Protein AF-A0A7I8VX72-F1 (afdb_monomer)

Nearest PDB structures (foldseek):
  4mqf-assembly1_A  TM=8.089E-01  e=1.001E-11  Homo sapiens
  7c7s-assembly1_A  TM=7.949E-01  e=9.384E-12  Homo sapiens
  7cum-assembly1_A  TM=7.912E-01  e=9.384E-12  Homo sapiens
  6w2y-assembly1_A  TM=7.866E-01  e=1.227E-10  Homo sapiens
  7eb2-assembly1_C  TM=6.418E-01  e=3.902E-10  Homo sapiens

Sequence (229 aa):
MKEHFPPDSHSQWLHWAFSFGWRMQPSSYDDCSEANVNDTQKYVFTFNPYGSTAAKHRIDNDAIGISGYTANQITELYTVYLKKRNITTKTEIISRTFDAVWASLMALENTKKLLPPGVELTDFDYKNSKITQVLQDSLRSLDFYGMSGRVSFQKSGNRLSEIAIFQRQGIEDVEVGVYNSFDNELEWFKSPIFLGEDTHNSLSYKINHIYTIDSIKQRKYIHKLLRMY

pLDDT: mean 75.76, std 21.64, range [27.64, 97.69]

InterPro domains:
  IPR001828 Receptor, ligand binding region [PF01094] (89-169)
  IPR002455 GPCR family 3, GABA-B receptor [PTHR10519] (22-195)
  IPR028082 Periplasmic binding protein-like I [SSF53822] (87-184)

Secondary structure (DSSP, 8-state):
------TT-----EES-SSS---SS--TT----HHHHHHHTTT-EEEEETTSSS--SS--SSS--TTSS-HHHHHHHHHHHHHTTT--PPPTTHHHHHHHHHHHHHHHHHHHHHSPTT--GGG--TT-HHHHHHHHHHHHT-EEEETTEEEEE-TTSPEE-EEEEEEEETTEEEEEEEEETTTTEEEESS----TTTTSS--------------THHHHHHHHHHTT--

Radius of gyration: 23.02 Å; Cα contacts (8 Å, |Δi|>4): 257; chains: 1; bounding box: 64×52×62 Å

Organism: NCBI:txid2664684

Foldseek 3Di:
DPPDPPPPPQDEAEEADPVPDDDCQDDPPDPAHNVRSLVVQAFHKYKYFFQLDPDDDPQPQVDQWPVRDGLVVVVVVVVVVCVVVVHPDDDSCVQVVQVVVVLQVQLQVQLQVPDDPPDGPVNDDPVDCPSVVSSLVSSQPDWIQTSRGTWHADNVRHTFTKMFMWTRHRPDTDRQWIQGRVVRDIGGPHDRDHPPPVDDDDDDDDPPDDDDPDPVVVVVVVVVVVVVD

Solvent-accessible surface area (backbone atoms only — not comparable to full-atom values): 14043 Å² total; per-residue (Å²): 133,84,82,71,76,62,97,80,70,90,76,85,55,77,46,71,57,71,88,79,72,68,72,88,53,58,52,100,86,48,101,49,50,50,68,56,53,49,60,77,48,47,51,28,34,28,43,37,56,60,56,63,59,92,76,66,92,78,66,66,51,77,50,66,17,79,86,74,42,23,35,56,57,51,50,51,54,50,51,53,57,30,56,78,67,75,47,84,80,81,70,61,57,52,32,59,53,54,34,50,53,52,50,51,52,52,14,52,55,46,24,58,72,70,43,58,92,97,52,60,78,85,70,70,44,98,88,49,59,66,66,56,50,47,32,52,52,30,45,45,68,41,73,47,41,36,55,50,37,67,44,34,37,41,94,88,65,49,70,40,49,44,32,38,29,30,30,22,58,73,95,41,79,40,76,25,28,38,38,35,56,84,80,74,44,78,49,70,80,41,87,81,69,58,96,77,66,90,62,82,79,92,73,85,77,78,83,86,73,86,78,80,77,63,77,70,64,54,58,62,54,54,58,58,60,65,69,77,107

Structure (mmCIF, N/CA/C/O backbone):
data_AF-A0A7I8VX72-F1
#
_entry.id   AF-A0A7I8VX72-F1
#
loop_
_atom_site.group_PDB
_atom_site.id
_atom_site.type_symbol
_atom_site.label_atom_id
_atom_site.label_alt_id
_atom_site.label_comp_id
_atom_site.label_asym_id
_atom_site.label_entity_id
_atom_site.label_seq_id
_atom_site.pdbx_PDB_ins_code
_atom_site.Cartn_x
_atom_site.Cartn_y
_atom_site.Cartn_z
_atom_site.occupancy
_atom_site.B_iso_or_equiv
_atom_site.auth_seq_id
_atom_site.auth_comp_id
_atom_site.auth_asym_id
_atom_site.auth_atom_id
_atom_site.pdbx_PDB_model_num
ATOM 1 N N . MET A 1 1 ? 42.401 0.660 -13.688 1.00 31.69 1 MET A N 1
ATOM 2 C CA . MET A 1 1 ? 42.185 -0.774 -13.973 1.00 31.69 1 MET A CA 1
ATOM 3 C C . MET A 1 1 ? 40.736 -0.926 -14.388 1.00 31.69 1 MET A C 1
ATOM 5 O O . MET A 1 1 ? 39.870 -0.709 -13.558 1.00 31.69 1 MET A O 1
ATOM 9 N N . LYS A 1 2 ? 40.470 -1.173 -15.676 1.00 30.84 2 LYS A N 1
ATOM 10 C CA . LYS A 1 2 ? 39.127 -1.534 -16.143 1.00 30.84 2 LYS A CA 1
ATOM 11 C C . LYS A 1 2 ? 38.935 -3.002 -15.791 1.00 30.84 2 LYS A C 1
ATOM 13 O O . LYS A 1 2 ? 39.446 -3.852 -16.516 1.00 30.84 2 LYS A O 1
ATOM 18 N N . GLU A 1 3 ? 38.281 -3.297 -14.674 1.00 30.47 3 GLU A N 1
ATOM 19 C CA . GLU A 1 3 ? 37.773 -4.649 -14.462 1.00 30.47 3 GLU A CA 1
ATOM 20 C C . GLU A 1 3 ? 36.725 -4.901 -15.547 1.00 30.47 3 GLU A C 1
ATOM 22 O O . GLU A 1 3 ? 35.631 -4.344 -15.536 1.00 30.47 3 GLU A O 1
ATOM 27 N N . HIS A 1 4 ? 37.129 -5.654 -16.570 1.00 35.66 4 HIS A N 1
ATOM 28 C CA . HIS A 1 4 ? 36.192 -6.273 -17.489 1.00 35.66 4 HIS A CA 1
ATOM 29 C C . HIS A 1 4 ? 35.387 -7.265 -16.661 1.00 35.66 4 HIS A C 1
ATOM 31 O O . HIS A 1 4 ? 35.946 -8.238 -16.152 1.00 35.66 4 HIS A O 1
ATOM 37 N N . PHE A 1 5 ? 34.086 -7.019 -16.523 1.00 36.75 5 PHE A N 1
ATOM 38 C CA . PHE A 1 5 ? 33.173 -8.087 -16.148 1.00 36.75 5 PHE A CA 1
ATOM 39 C C . PHE A 1 5 ? 33.384 -9.236 -17.146 1.00 36.75 5 PHE A C 1
ATOM 41 O O . PHE A 1 5 ? 33.448 -8.975 -18.353 1.00 36.75 5 PHE A O 1
ATOM 48 N N . PRO A 1 6 ? 33.593 -10.478 -16.678 1.00 36.75 6 PRO A N 1
ATOM 49 C CA . PRO A 1 6 ? 33.831 -11.592 -17.576 1.00 36.75 6 PRO A CA 1
ATOM 50 C C . PRO A 1 6 ? 32.629 -11.747 -18.523 1.00 36.75 6 PRO A C 1
ATOM 52 O O . PRO A 1 6 ? 31.492 -11.594 -18.073 1.00 36.75 6 PRO A O 1
ATOM 55 N N . PRO A 1 7 ? 32.859 -12.062 -19.810 1.00 44.03 7 PRO A N 1
ATOM 56 C CA . PRO A 1 7 ? 31.808 -12.168 -20.830 1.00 44.03 7 PRO A CA 1
ATOM 57 C C . PRO A 1 7 ? 30.729 -13.227 -20.519 1.00 44.03 7 PRO A C 1
ATOM 59 O O . PRO A 1 7 ? 29.677 -13.218 -21.147 1.00 44.03 7 PRO A O 1
ATOM 62 N N . ASP A 1 8 ? 30.955 -14.071 -19.508 1.00 47.72 8 ASP A N 1
ATOM 63 C CA . ASP A 1 8 ? 30.082 -15.171 -19.083 1.00 47.72 8 ASP A CA 1
ATOM 64 C C . ASP A 1 8 ? 29.326 -14.884 -17.767 1.00 47.72 8 ASP A C 1
ATOM 66 O O . ASP A 1 8 ? 28.927 -15.799 -17.041 1.00 47.72 8 ASP A O 1
ATOM 70 N N . SER A 1 9 ? 29.150 -13.615 -17.381 1.00 52.69 9 SER A N 1
ATOM 71 C CA . SER A 1 9 ? 28.404 -13.297 -16.159 1.00 52.69 9 SER A CA 1
ATOM 72 C C . SER A 1 9 ? 26.894 -13.506 -16.351 1.00 52.69 9 SER A C 1
ATOM 74 O O . SER A 1 9 ? 26.184 -12.628 -16.840 1.00 52.69 9 SER A O 1
ATOM 76 N N . HIS A 1 10 ? 26.392 -14.661 -15.915 1.00 69.19 10 HIS A N 1
ATOM 77 C CA . HIS A 1 10 ? 24.965 -14.997 -15.839 1.00 69.19 10 HIS A CA 1
ATOM 78 C C . HIS A 1 10 ? 24.302 -14.368 -14.604 1.00 69.19 10 HIS A C 1
ATOM 80 O O . HIS A 1 10 ? 23.908 -15.060 -13.663 1.00 69.19 10 HIS A O 1
ATOM 86 N N . SER A 1 11 ? 24.213 -13.042 -14.577 1.00 73.69 11 SER A N 1
ATOM 87 C CA . SER A 1 11 ? 23.636 -12.310 -13.446 1.00 73.69 11 SER A CA 1
ATOM 88 C C . SER A 1 11 ? 22.239 -11.802 -13.784 1.00 73.69 11 SER A C 1
ATOM 90 O O . SER A 1 11 ? 22.049 -11.124 -14.788 1.00 73.69 11 SER A O 1
ATOM 92 N N . GLN A 1 12 ? 21.268 -12.077 -12.911 1.00 81.88 12 GLN A N 1
ATOM 93 C CA . GLN A 1 12 ? 19.945 -11.457 -12.952 1.00 81.88 12 GLN A CA 1
ATOM 94 C C . GLN A 1 12 ? 19.808 -10.492 -11.780 1.00 81.88 12 GLN A C 1
ATOM 96 O O . GLN A 1 12 ? 20.007 -10.870 -10.624 1.00 81.88 12 GLN A O 1
ATOM 101 N N . TRP A 1 13 ? 19.408 -9.260 -12.075 1.00 82.81 13 TRP A N 1
ATOM 102 C CA . TRP A 1 13 ? 19.160 -8.249 -11.055 1.00 82.81 13 TRP A CA 1
ATOM 103 C C . TRP A 1 13 ? 17.664 -8.069 -10.822 1.00 82.81 13 TRP A C 1
ATOM 105 O O . TRP A 1 13 ? 16.868 -8.072 -11.767 1.00 82.81 13 TRP A O 1
ATOM 115 N N . LEU A 1 14 ? 17.310 -7.905 -9.548 1.00 86.38 14 LEU A N 1
ATOM 116 C CA . LEU A 1 14 ? 15.969 -7.604 -9.060 1.00 86.38 14 LEU A CA 1
ATOM 117 C C . LEU A 1 14 ? 16.047 -6.315 -8.236 1.00 86.38 14 LEU A C 1
ATOM 119 O O . LEU A 1 14 ? 16.932 -6.186 -7.386 1.00 86.38 14 LEU A O 1
ATOM 123 N N . HIS A 1 15 ? 15.136 -5.371 -8.463 1.00 82.12 15 HIS A N 1
ATOM 124 C CA . HIS A 1 15 ? 15.139 -4.080 -7.772 1.00 82.12 15 HIS A CA 1
ATOM 125 C C . HIS A 1 15 ? 13.720 -3.594 -7.417 1.00 82.12 15 HIS A C 1
ATOM 127 O O . HIS A 1 15 ? 12.723 -4.117 -7.902 1.00 82.12 15 HIS A O 1
ATOM 133 N N . TRP A 1 16 ? 13.607 -2.615 -6.519 1.00 71.69 16 TRP A N 1
ATOM 134 C CA . TRP A 1 16 ? 12.337 -2.229 -5.883 1.00 71.69 16 TRP A CA 1
ATOM 135 C C . TRP A 1 16 ? 11.646 -1.001 -6.504 1.00 71.69 16 TRP A C 1
ATOM 137 O O . TRP A 1 16 ? 10.562 -0.656 -6.053 1.00 71.69 16 TRP A O 1
ATOM 147 N N . ALA A 1 17 ? 12.261 -0.343 -7.499 1.00 66.12 17 ALA A N 1
ATOM 148 C CA . ALA A 1 17 ? 11.650 0.679 -8.366 1.00 66.12 17 ALA A CA 1
ATOM 149 C C . ALA A 1 17 ? 12.652 1.252 -9.382 1.00 66.12 17 ALA A C 1
ATOM 151 O O . ALA A 1 17 ? 13.846 1.317 -9.088 1.00 66.12 17 ALA A O 1
ATOM 152 N N . PHE A 1 18 ? 12.159 1.755 -10.520 1.00 56.47 18 PHE A N 1
ATOM 153 C CA . PHE A 1 18 ? 12.930 2.602 -11.443 1.00 56.47 18 PHE A CA 1
ATOM 154 C C . PHE A 1 18 ? 12.579 4.096 -11.349 1.00 56.47 18 PHE A C 1
ATOM 156 O O . PHE A 1 18 ? 13.385 4.942 -11.728 1.00 56.47 18 PHE A O 1
ATOM 163 N N . SER A 1 19 ? 11.427 4.448 -10.773 1.00 53.38 19 SER A N 1
ATOM 164 C CA . SER A 1 19 ? 10.997 5.842 -10.593 1.00 53.38 19 SER A CA 1
ATOM 165 C C . SER A 1 19 ? 11.750 6.589 -9.480 1.00 53.38 19 SER A C 1
ATOM 167 O O . SER A 1 19 ? 11.755 7.817 -9.470 1.00 53.38 19 SER A O 1
ATOM 169 N N . PHE A 1 20 ? 12.452 5.888 -8.581 1.00 47.66 20 PHE A N 1
ATOM 170 C CA . PHE A 1 20 ? 13.145 6.490 -7.430 1.00 47.66 20 PHE A CA 1
ATOM 171 C C . PHE A 1 20 ? 14.664 6.651 -7.614 1.00 47.66 20 PHE A C 1
ATOM 173 O O . PHE A 1 20 ? 15.444 6.403 -6.698 1.00 47.66 20 PHE A O 1
ATOM 180 N N . GLY A 1 21 ? 15.093 7.125 -8.788 1.00 46.84 21 GLY A N 1
ATOM 181 C CA . GLY A 1 21 ? 16.401 7.781 -8.919 1.00 46.84 21 GLY A CA 1
ATOM 182 C C . GLY A 1 21 ? 17.624 6.874 -9.078 1.00 46.84 21 GLY A C 1
ATOM 183 O O . GLY A 1 21 ? 18.748 7.334 -8.869 1.00 46.84 21 GLY A O 1
ATOM 184 N N . TRP A 1 22 ? 17.450 5.618 -9.494 1.00 52.75 22 TRP A N 1
ATOM 185 C CA . TRP A 1 22 ? 18.558 4.920 -10.148 1.00 52.75 22 TRP A CA 1
ATOM 186 C C . TRP A 1 22 ? 18.879 5.656 -11.463 1.00 52.75 22 TRP A C 1
ATOM 188 O O . TRP A 1 22 ? 17.989 6.146 -12.165 1.00 52.75 22 TRP A O 1
ATOM 198 N N . ARG A 1 23 ? 20.162 5.850 -11.752 1.00 56.03 23 ARG A N 1
ATOM 199 C CA . ARG A 1 23 ? 20.566 6.751 -12.828 1.00 56.03 23 ARG A CA 1
ATOM 200 C C . ARG A 1 23 ? 20.500 6.019 -14.167 1.00 56.03 23 ARG A C 1
ATOM 202 O O . ARG A 1 23 ? 21.272 5.096 -14.398 1.00 56.03 23 ARG A O 1
ATOM 209 N N . MET A 1 24 ? 19.642 6.497 -15.065 1.00 55.72 24 MET A N 1
ATOM 210 C CA . MET A 1 24 ? 19.742 6.231 -16.512 1.00 55.72 24 MET A CA 1
ATOM 211 C C . MET A 1 24 ? 20.840 7.082 -17.175 1.00 55.72 24 MET A C 1
ATOM 213 O O . MET A 1 24 ? 20.964 7.112 -18.391 1.00 55.72 24 MET A O 1
ATOM 217 N N . GLN A 1 25 ? 21.594 7.845 -16.381 1.00 58.38 25 GLN A N 1
ATOM 218 C CA . GLN A 1 25 ? 22.588 8.804 -16.843 1.00 58.38 25 GLN A CA 1
ATOM 219 C C . GLN A 1 25 ? 23.896 8.584 -16.075 1.00 58.38 25 GLN A C 1
ATOM 221 O O . GLN A 1 25 ? 23.852 8.378 -14.857 1.00 58.38 25 GLN A O 1
ATOM 226 N N . PRO A 1 26 ? 25.058 8.640 -16.741 1.00 60.75 26 PRO A N 1
ATOM 227 C CA . PRO A 1 26 ? 26.347 8.582 -16.063 1.00 60.75 26 PRO A CA 1
ATOM 228 C C . PRO A 1 26 ? 26.442 9.623 -14.947 1.00 60.75 26 PRO A C 1
ATOM 230 O O . PRO A 1 26 ? 25.968 10.753 -15.098 1.00 60.75 26 PRO A O 1
ATOM 233 N N . SER A 1 27 ? 27.056 9.282 -13.812 1.00 65.25 27 SER A N 1
ATOM 234 C CA . SER A 1 27 ? 27.442 10.327 -12.870 1.00 65.25 27 SER A CA 1
ATOM 235 C C . SER A 1 27 ? 28.643 11.108 -13.397 1.00 65.25 27 SER A C 1
ATOM 237 O O . SER A 1 27 ? 29.459 10.583 -14.145 1.00 65.25 27 SER A O 1
ATOM 239 N N . SER A 1 28 ? 28.819 12.343 -12.920 1.00 63.44 28 SER A N 1
ATOM 240 C CA . SER A 1 28 ? 30.063 13.100 -13.120 1.00 63.44 28 SER A CA 1
ATOM 241 C C . SER A 1 28 ? 31.297 12.443 -12.481 1.00 63.44 28 SER A C 1
ATOM 243 O O . SER A 1 28 ? 32.393 12.978 -12.607 1.00 63.44 28 SER A O 1
ATOM 245 N N . TYR A 1 29 ? 31.109 11.346 -11.742 1.00 57.34 29 TYR A N 1
ATOM 246 C CA . TYR A 1 29 ? 32.141 10.584 -11.044 1.00 57.34 29 TYR A CA 1
ATOM 247 C C . TYR A 1 29 ? 32.421 9.222 -11.698 1.00 57.34 29 TYR A C 1
ATOM 249 O O . TYR A 1 29 ? 33.348 8.542 -11.264 1.00 57.34 29 TYR A O 1
ATOM 257 N N . ASP A 1 30 ? 31.661 8.830 -12.727 1.00 65.31 30 ASP A N 1
ATOM 258 C CA . ASP A 1 30 ? 31.820 7.543 -13.403 1.00 65.31 30 ASP A CA 1
ATOM 259 C C . ASP A 1 30 ? 32.482 7.735 -14.771 1.00 65.31 30 ASP A C 1
ATOM 261 O O . ASP A 1 30 ? 31.986 8.483 -15.612 1.00 65.31 30 ASP A O 1
ATOM 265 N N . ASP A 1 31 ? 33.530 6.959 -15.056 1.00 73.19 31 ASP A N 1
ATOM 266 C CA . ASP A 1 31 ? 34.111 6.804 -16.403 1.00 73.19 31 ASP A CA 1
ATOM 267 C C . ASP A 1 31 ? 33.211 5.933 -17.320 1.00 73.19 31 ASP A C 1
ATOM 269 O O . ASP A 1 31 ? 33.686 5.118 -18.118 1.00 73.19 31 ASP A O 1
ATOM 273 N N . CYS A 1 32 ? 31.888 6.043 -17.179 1.00 72.00 32 CYS A N 1
ATOM 274 C CA . CYS A 1 32 ? 30.904 5.202 -17.854 1.00 72.00 32 CYS A CA 1
ATOM 275 C C . CYS A 1 32 ? 30.120 6.019 -18.886 1.00 72.00 32 CYS A C 1
ATOM 277 O O . CYS A 1 32 ? 29.618 7.095 -18.581 1.00 72.00 32 CYS A O 1
ATOM 279 N N . SER A 1 33 ? 29.996 5.524 -20.119 1.00 78.62 33 SER A N 1
ATOM 280 C CA . SER A 1 33 ? 29.135 6.161 -21.121 1.00 78.62 33 SER A CA 1
ATOM 281 C C . SER A 1 33 ? 27.661 5.843 -20.850 1.00 78.62 33 SER A C 1
ATOM 283 O O . SER A 1 33 ? 27.338 4.817 -20.255 1.00 78.62 33 SER A O 1
ATOM 285 N N . GLU A 1 34 ? 26.746 6.680 -21.338 1.00 77.31 34 GLU A N 1
ATOM 286 C CA . GLU A 1 34 ? 25.300 6.412 -21.268 1.00 77.31 34 GLU A CA 1
ATOM 287 C C . GLU A 1 34 ? 24.933 5.066 -21.916 1.00 77.31 34 GLU A C 1
ATOM 289 O O . GLU A 1 34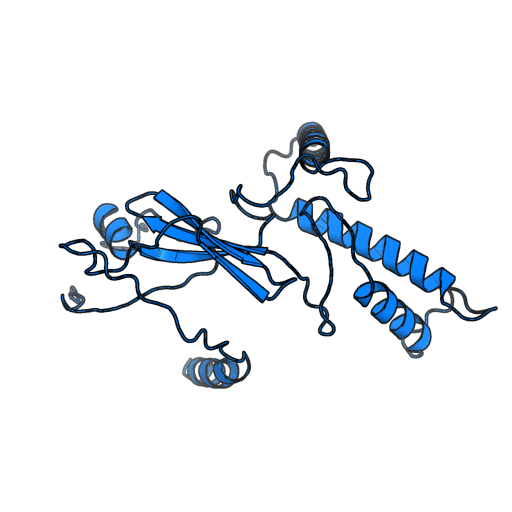 ? 24.114 4.316 -21.390 1.00 77.31 34 GLU A O 1
ATOM 294 N N . ALA A 1 35 ? 25.606 4.709 -23.015 1.00 77.31 35 ALA A N 1
ATOM 295 C CA . ALA A 1 35 ? 25.443 3.413 -23.665 1.00 77.31 35 ALA A CA 1
ATOM 296 C C . ALA A 1 35 ? 25.835 2.248 -22.743 1.00 77.31 35 ALA A C 1
ATOM 298 O O . ALA A 1 35 ? 25.096 1.271 -22.657 1.00 77.31 35 ALA A O 1
ATOM 299 N N . ASN A 1 36 ? 26.952 2.369 -22.021 1.00 77.12 36 ASN A N 1
ATOM 300 C CA . ASN A 1 36 ? 27.388 1.346 -21.074 1.00 77.12 36 ASN A CA 1
ATOM 301 C C . ASN A 1 36 ? 26.414 1.235 -19.894 1.00 77.12 36 ASN A C 1
ATOM 303 O O . ASN A 1 36 ? 26.075 0.128 -19.492 1.00 77.12 36 ASN A O 1
ATOM 307 N N . VAL A 1 37 ? 25.922 2.363 -19.368 1.00 76.62 37 VAL A N 1
ATOM 308 C CA . VAL A 1 37 ? 24.898 2.365 -18.311 1.00 76.62 37 VAL A CA 1
ATOM 309 C C . VAL A 1 37 ? 23.655 1.621 -18.793 1.00 76.62 37 VAL A C 1
ATOM 311 O O . VAL A 1 37 ? 23.251 0.653 -18.158 1.00 76.62 37 VAL A O 1
ATOM 314 N N . ASN A 1 38 ? 23.104 1.986 -19.950 1.00 77.06 38 ASN A N 1
ATOM 315 C CA . ASN A 1 38 ? 21.917 1.326 -20.493 1.00 77.06 38 ASN A CA 1
ATOM 316 C C . ASN A 1 38 ? 22.132 -0.176 -20.729 1.00 77.06 38 ASN A C 1
ATOM 318 O O . ASN A 1 38 ? 21.240 -0.971 -20.445 1.00 77.06 38 ASN A O 1
ATOM 322 N N . ASP A 1 39 ? 23.312 -0.579 -21.204 1.00 76.88 39 ASP A N 1
ATOM 323 C CA . ASP A 1 39 ? 23.634 -1.988 -21.436 1.00 76.88 39 ASP A CA 1
ATOM 324 C C . ASP A 1 39 ? 23.670 -2.800 -20.131 1.00 76.88 39 ASP A C 1
ATOM 326 O O . ASP A 1 39 ? 23.060 -3.865 -20.054 1.00 76.88 39 ASP A O 1
ATOM 330 N N . THR A 1 40 ? 24.265 -2.253 -19.063 1.00 76.69 40 THR A N 1
ATOM 331 C CA . THR A 1 40 ? 24.318 -2.917 -17.740 1.00 76.69 40 THR A CA 1
ATOM 332 C C . THR A 1 40 ? 22.954 -3.086 -17.073 1.00 76.69 40 THR A C 1
ATOM 334 O O . THR A 1 40 ? 22.806 -3.861 -16.129 1.00 76.69 40 THR A O 1
ATOM 337 N N . GLN A 1 41 ? 21.957 -2.347 -17.548 1.00 77.94 41 GLN A N 1
ATOM 338 C CA . GLN A 1 41 ? 20.627 -2.281 -16.967 1.00 77.94 41 GLN A CA 1
ATOM 339 C C . GLN A 1 41 ? 19.593 -3.102 -17.748 1.00 77.94 41 GLN A C 1
ATOM 341 O O . GLN A 1 41 ? 18.431 -3.181 -17.340 1.00 77.94 41 GLN A O 1
ATOM 346 N N . LYS A 1 42 ? 19.994 -3.731 -18.857 1.00 80.06 42 LYS A N 1
ATOM 347 C CA . LYS A 1 42 ? 19.114 -4.596 -19.643 1.00 80.06 42 LYS A CA 1
ATOM 348 C C . LYS A 1 42 ? 18.585 -5.755 -18.803 1.00 80.06 42 LYS A C 1
ATOM 350 O O . LYS A 1 42 ? 19.290 -6.339 -17.984 1.00 80.06 42 LYS A O 1
ATOM 355 N N . TYR A 1 43 ? 17.317 -6.080 -19.027 1.00 85.44 43 TYR A N 1
ATOM 356 C CA . TYR A 1 43 ? 16.602 -7.231 -18.474 1.00 85.44 43 TYR A CA 1
ATOM 357 C C . TYR A 1 43 ? 16.468 -7.264 -16.946 1.00 85.44 43 TYR A C 1
ATOM 359 O O . TYR A 1 43 ? 15.981 -8.249 -16.385 1.00 85.44 43 TYR A O 1
ATOM 367 N N . VAL A 1 44 ? 16.831 -6.182 -16.252 1.00 85.38 44 VAL A N 1
ATOM 368 C CA . VAL A 1 44 ? 16.579 -6.023 -14.818 1.00 85.38 44 VAL A CA 1
ATOM 369 C C . VAL A 1 44 ? 15.074 -6.029 -14.563 1.00 85.38 44 VAL A C 1
ATOM 371 O O . VAL A 1 44 ? 14.324 -5.320 -15.240 1.00 85.38 44 VAL A O 1
ATOM 374 N N . PHE A 1 45 ? 14.638 -6.804 -13.567 1.00 88.75 45 PHE A N 1
ATOM 375 C 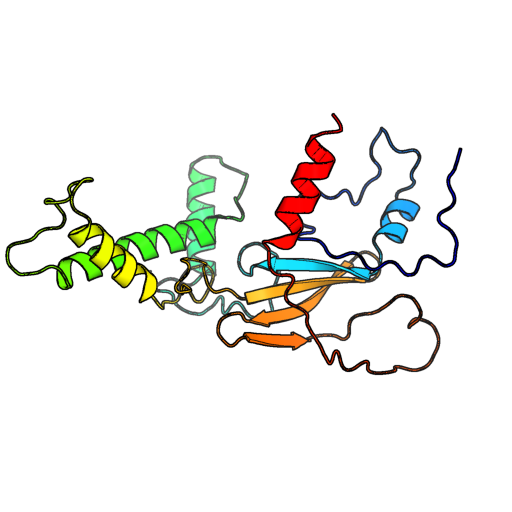CA . PHE A 1 45 ? 13.259 -6.745 -13.092 1.00 88.75 45 PHE A CA 1
ATOM 376 C C . PHE A 1 45 ? 13.118 -5.712 -11.987 1.00 88.75 45 PHE A C 1
ATOM 378 O O . PHE A 1 45 ? 13.931 -5.664 -11.058 1.00 88.75 45 PHE A O 1
ATOM 385 N N . THR A 1 46 ? 12.036 -4.944 -12.041 1.00 87.38 46 THR A N 1
ATOM 386 C CA . THR A 1 46 ? 11.609 -4.102 -10.930 1.00 87.38 46 THR A CA 1
ATOM 387 C C . THR A 1 46 ? 10.221 -4.444 -10.439 1.00 87.38 46 THR A C 1
ATOM 389 O O . THR A 1 46 ? 9.331 -4.797 -11.206 1.00 87.38 46 THR A O 1
ATOM 392 N N . PHE A 1 47 ? 10.045 -4.324 -9.128 1.00 87.06 47 PHE A N 1
ATOM 393 C CA . PHE A 1 47 ? 8.812 -4.665 -8.435 1.00 87.06 47 PHE A CA 1
ATOM 394 C C . PHE A 1 47 ? 8.288 -3.425 -7.744 1.00 87.06 47 PHE A C 1
ATOM 396 O O . PHE A 1 47 ? 8.937 -2.904 -6.842 1.00 87.06 47 PHE A O 1
ATOM 403 N N . ASN A 1 48 ? 7.114 -2.964 -8.154 1.00 81.69 48 ASN A N 1
ATOM 404 C CA . ASN A 1 48 ? 6.516 -1.752 -7.628 1.0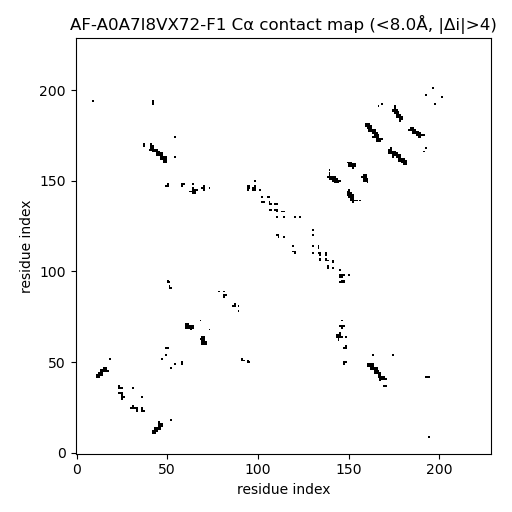0 81.69 48 ASN A CA 1
ATOM 405 C C . ASN A 1 48 ? 5.104 -2.032 -7.133 1.00 81.69 48 ASN A C 1
ATOM 407 O O . ASN A 1 48 ? 4.306 -2.600 -7.876 1.00 81.69 48 ASN A O 1
ATOM 411 N N . PRO A 1 49 ? 4.730 -1.600 -5.924 1.00 78.00 49 PRO A N 1
ATOM 412 C CA . PRO A 1 49 ? 3.349 -1.733 -5.506 1.00 78.00 49 PRO A CA 1
ATOM 413 C C . PRO A 1 49 ? 2.455 -0.835 -6.381 1.00 78.00 49 PRO A C 1
ATOM 415 O O . PRO A 1 49 ? 2.805 0.311 -6.694 1.00 78.00 49 PRO A O 1
ATOM 418 N N . TYR A 1 50 ? 1.293 -1.354 -6.779 1.00 71.44 50 TYR A N 1
ATOM 419 C CA . TYR A 1 50 ? 0.293 -0.598 -7.534 1.00 71.44 50 TYR A CA 1
ATOM 420 C C . TYR A 1 50 ? -0.154 0.645 -6.739 1.00 71.44 50 TYR A C 1
ATOM 422 O O . TYR A 1 50 ? -0.141 0.662 -5.501 1.00 71.44 50 TYR A O 1
ATOM 430 N N . GLY A 1 51 ? -0.473 1.728 -7.456 1.00 63.31 51 GLY A N 1
ATOM 431 C CA . GLY A 1 51 ? -0.851 3.025 -6.876 1.00 63.31 51 GLY A CA 1
ATOM 432 C C . GLY A 1 51 ? 0.308 3.987 -6.569 1.00 63.31 51 GLY A C 1
ATOM 433 O O . GLY A 1 51 ? 0.043 5.100 -6.119 1.00 63.31 51 GLY A O 1
ATOM 434 N N . SER A 1 52 ? 1.562 3.587 -6.820 1.00 56.53 52 SER A N 1
ATOM 435 C CA . SER A 1 52 ? 2.763 4.448 -6.749 1.00 56.53 52 SER A CA 1
ATOM 436 C C . SER A 1 52 ? 3.581 4.493 -8.048 1.00 56.53 52 SER A C 1
ATOM 438 O O . SER A 1 52 ? 4.671 5.042 -8.054 1.00 56.53 52 SER A O 1
ATOM 440 N N . THR A 1 53 ? 3.096 3.902 -9.143 1.00 57.06 53 THR A N 1
ATOM 441 C CA . THR A 1 53 ? 3.807 3.862 -10.435 1.00 57.06 53 THR A CA 1
ATOM 442 C C . THR A 1 53 ? 2.849 3.972 -11.615 1.00 57.06 53 THR A C 1
ATOM 444 O O . THR A 1 53 ? 1.633 3.965 -11.437 1.00 57.06 53 THR A O 1
ATOM 447 N N . ALA A 1 54 ? 3.399 4.054 -12.829 1.00 60.53 54 ALA A N 1
ATOM 448 C CA . ALA A 1 54 ? 2.659 4.097 -14.087 1.00 60.53 54 ALA A CA 1
ATOM 449 C C . ALA A 1 54 ? 1.996 2.761 -14.489 1.00 60.53 54 ALA A C 1
ATOM 451 O O . ALA A 1 54 ? 1.589 2.639 -15.641 1.00 60.53 54 ALA A O 1
ATOM 452 N N . ALA A 1 55 ? 1.909 1.771 -13.592 1.00 64.62 55 ALA A N 1
ATOM 453 C CA . ALA A 1 55 ? 1.237 0.497 -13.848 1.00 64.62 55 ALA A CA 1
ATOM 454 C C . ALA A 1 55 ? -0.243 0.727 -14.196 1.00 64.62 55 ALA A C 1
ATOM 456 O O . ALA A 1 55 ? -0.934 1.472 -13.495 1.00 64.62 55 ALA A O 1
ATOM 457 N N . LYS A 1 56 ? -0.724 0.115 -15.288 1.00 67.94 56 LYS A N 1
ATOM 458 C CA . LYS A 1 56 ? -2.057 0.425 -15.851 1.00 67.94 56 LYS A CA 1
ATOM 459 C C . LYS A 1 56 ? -3.020 -0.754 -15.879 1.00 67.94 56 LYS A C 1
ATOM 461 O O . LYS A 1 56 ? -4.214 -0.522 -16.015 1.00 67.94 56 LYS A O 1
ATOM 466 N N . HIS A 1 57 ? -2.532 -1.988 -15.762 1.00 66.88 57 HIS A N 1
ATOM 467 C CA . HIS A 1 57 ? -3.335 -3.164 -16.108 1.00 66.88 57 HIS A CA 1
ATOM 468 C C . HIS A 1 57 ? -4.441 -3.517 -15.103 1.00 66.88 57 HIS A C 1
ATOM 470 O O . HIS A 1 57 ? -5.424 -4.129 -15.510 1.00 66.88 57 HIS A O 1
ATOM 476 N N . ARG A 1 58 ? -4.320 -3.141 -13.821 1.00 66.31 58 ARG A N 1
ATOM 477 C CA . ARG A 1 58 ? -5.269 -3.583 -12.779 1.00 66.31 58 ARG A CA 1
ATOM 478 C C . ARG A 1 58 ? -5.919 -2.500 -11.915 1.00 66.31 58 ARG A C 1
ATOM 480 O O . ARG A 1 58 ? -6.827 -2.804 -11.146 1.00 66.31 58 ARG A O 1
ATOM 487 N N . ILE A 1 59 ? -5.529 -1.230 -12.052 1.00 67.50 59 ILE A N 1
ATOM 488 C CA . ILE A 1 59 ? -6.249 -0.157 -11.350 1.00 67.50 59 ILE A CA 1
ATOM 489 C C . ILE A 1 59 ? -7.524 0.146 -12.125 1.00 67.50 59 ILE A C 1
ATOM 491 O O . ILE A 1 59 ? -7.476 0.790 -13.175 1.00 67.50 59 ILE A O 1
ATOM 495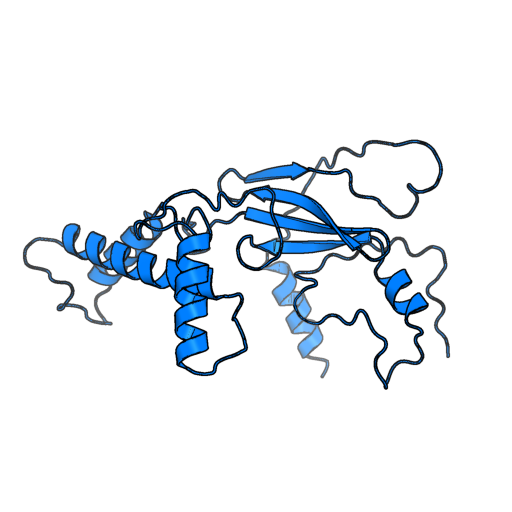 N N . ASP A 1 60 ? -8.659 -0.277 -11.577 1.00 73.44 60 ASP A N 1
ATOM 496 C CA . ASP A 1 60 ? -9.951 0.254 -11.990 1.00 73.44 60 ASP A CA 1
ATOM 497 C C . ASP A 1 60 ? -10.052 1.711 -11.516 1.00 73.44 60 ASP A C 1
ATOM 499 O O . ASP A 1 60 ? -10.415 2.009 -10.377 1.00 73.44 60 ASP A O 1
ATOM 503 N N . ASN A 1 61 ? -9.641 2.628 -12.390 1.00 73.38 61 ASN A N 1
ATOM 504 C CA . ASN A 1 61 ? -9.671 4.061 -12.115 1.00 73.38 61 ASN A CA 1
ATOM 505 C C . ASN A 1 61 ? -11.089 4.647 -12.161 1.00 73.38 61 ASN A C 1
ATOM 507 O O . ASN A 1 61 ? -11.254 5.806 -11.773 1.00 73.38 61 ASN A O 1
ATOM 511 N N . ASP A 1 62 ? -12.075 3.868 -12.613 1.00 80.31 62 ASP A N 1
ATOM 512 C CA . ASP A 1 62 ? -13.476 4.265 -12.737 1.00 80.31 62 ASP A CA 1
ATOM 513 C C . ASP A 1 62 ? -14.334 3.702 -11.592 1.00 80.31 62 ASP A C 1
ATOM 515 O O . ASP A 1 62 ? -15.440 4.193 -11.349 1.00 80.31 62 ASP A O 1
ATOM 519 N N . ALA A 1 63 ? -13.806 2.745 -10.821 1.00 84.50 63 ALA A N 1
ATOM 520 C CA . ALA A 1 63 ? -14.416 2.282 -9.584 1.00 84.50 63 ALA A CA 1
ATOM 521 C C . ALA A 1 63 ? -14.618 3.444 -8.600 1.00 84.50 63 ALA A C 1
ATOM 523 O O . ALA A 1 63 ? -13.688 4.171 -8.232 1.00 84.50 63 ALA A O 1
ATOM 524 N N . ILE A 1 64 ? -15.856 3.593 -8.131 1.00 90.31 64 ILE A N 1
ATOM 525 C CA . ILE A 1 64 ? -16.207 4.547 -7.081 1.00 90.31 64 ILE A CA 1
ATOM 526 C C . ILE A 1 64 ? -15.774 3.956 -5.737 1.00 90.31 64 ILE A C 1
ATOM 528 O O . ILE A 1 64 ? -16.279 2.917 -5.311 1.00 90.31 64 ILE A O 1
ATOM 532 N N . GLY A 1 65 ? -14.829 4.621 -5.073 1.00 91.81 65 GLY A N 1
ATOM 533 C CA . GLY A 1 65 ? -14.326 4.215 -3.765 1.00 91.81 65 GLY A CA 1
ATOM 534 C C . GLY A 1 65 ? -15.227 4.645 -2.606 1.00 91.81 65 GLY A C 1
ATOM 535 O O . GLY A 1 65 ? -16.253 5.303 -2.780 1.00 91.81 65 GLY A O 1
ATOM 536 N N . ILE A 1 66 ? -14.792 4.334 -1.384 1.00 94.75 66 ILE A N 1
ATOM 537 C CA . ILE A 1 66 ? -15.519 4.601 -0.131 1.00 94.75 66 ILE A CA 1
ATOM 538 C C . ILE A 1 66 ? -15.874 6.081 0.083 1.00 94.75 66 ILE A C 1
ATOM 540 O O . ILE A 1 66 ? -16.850 6.404 0.753 1.00 94.75 66 ILE A O 1
ATOM 544 N N . SER A 1 67 ? -15.103 6.993 -0.509 1.00 94.19 67 SER A N 1
ATOM 545 C CA . SER A 1 67 ? -15.346 8.434 -0.444 1.00 94.19 67 SER A CA 1
ATOM 546 C C . SER A 1 67 ? -16.468 8.916 -1.371 1.00 94.19 67 SER A C 1
ATOM 548 O O . SER A 1 67 ? -16.801 10.099 -1.339 1.00 94.19 67 SER A O 1
ATOM 550 N N . GLY A 1 68 ? -17.018 8.038 -2.217 1.00 95.31 68 GLY A N 1
ATOM 551 C CA . GLY A 1 68 ? -17.966 8.393 -3.275 1.00 95.31 68 GLY A CA 1
ATOM 552 C C . GLY A 1 68 ? -17.310 8.958 -4.539 1.00 95.31 68 GLY A C 1
ATOM 553 O O . GLY A 1 68 ? -18.019 9.424 -5.426 1.00 95.31 68 GLY A O 1
ATOM 554 N N . TYR A 1 69 ? -15.978 8.910 -4.636 1.00 93.44 69 TYR A N 1
ATOM 555 C CA . TYR A 1 69 ? -15.213 9.378 -5.792 1.00 93.44 69 TYR A CA 1
ATOM 556 C C . TYR A 1 69 ? -14.371 8.261 -6.403 1.00 93.44 69 TYR A C 1
ATOM 558 O O . TYR A 1 69 ? -13.937 7.341 -5.706 1.00 93.44 69 TYR A O 1
ATOM 566 N N . THR A 1 70 ? -14.077 8.393 -7.692 1.00 90.94 70 THR A N 1
ATOM 567 C CA . THR A 1 70 ? -13.070 7.575 -8.373 1.00 90.94 70 THR A CA 1
ATOM 568 C C . THR A 1 70 ? -11.649 8.087 -8.105 1.00 90.94 70 THR A C 1
ATOM 570 O O . THR A 1 70 ? -11.442 9.233 -7.683 1.00 90.94 70 THR A O 1
ATOM 573 N N . ALA A 1 71 ? -10.631 7.266 -8.381 1.00 86.50 71 ALA A N 1
ATOM 574 C CA . ALA A 1 71 ? -9.228 7.655 -8.205 1.00 86.50 71 ALA A CA 1
ATOM 575 C C . ALA A 1 71 ? -8.831 8.872 -9.070 1.00 86.50 71 ALA A C 1
ATOM 577 O O . ALA A 1 71 ? -8.063 9.741 -8.627 1.00 86.50 71 ALA A O 1
ATOM 578 N N . ASN A 1 72 ? -9.398 8.974 -10.278 1.00 87.25 72 ASN A N 1
ATOM 579 C CA . ASN A 1 72 ? -9.198 10.108 -11.183 1.00 87.25 72 ASN A CA 1
ATOM 580 C C . ASN A 1 72 ? -9.805 11.396 -10.616 1.00 87.25 72 ASN A C 1
ATOM 582 O O . ASN A 1 72 ? -9.116 12.414 -10.538 1.00 87.25 72 ASN A O 1
ATOM 586 N N . GLN A 1 73 ? -11.041 11.337 -10.116 1.00 91.56 73 GLN A N 1
ATOM 587 C CA . GLN A 1 73 ? -11.697 12.492 -9.497 1.00 91.56 73 GLN A CA 1
ATOM 588 C C . GLN A 1 73 ? -10.915 13.007 -8.280 1.00 91.56 73 GLN A C 1
ATOM 590 O O . GLN A 1 73 ? -10.691 14.211 -8.142 1.00 91.56 73 GLN A O 1
ATOM 595 N N . ILE A 1 74 ? -10.419 12.113 -7.417 1.00 90.69 74 ILE A N 1
ATOM 596 C CA . ILE A 1 74 ? -9.587 12.512 -6.269 1.00 90.69 74 ILE A CA 1
ATOM 597 C C . ILE A 1 74 ? -8.274 13.154 -6.747 1.00 90.69 74 ILE A C 1
ATOM 599 O O . ILE A 1 74 ? -7.831 14.164 -6.193 1.00 90.69 74 ILE A O 1
ATOM 603 N N . THR A 1 75 ? -7.659 12.614 -7.803 1.00 88.25 75 THR A N 1
ATOM 604 C CA . THR A 1 75 ? -6.447 13.184 -8.409 1.00 88.25 75 THR A CA 1
ATOM 605 C C . THR A 1 75 ? -6.671 14.599 -8.950 1.00 88.25 75 THR A C 1
ATOM 607 O O . THR A 1 75 ? -5.809 15.471 -8.776 1.00 88.25 75 THR A O 1
ATOM 610 N N . GLU A 1 76 ? -7.815 14.857 -9.577 1.00 90.88 76 GLU A N 1
ATOM 611 C CA . GLU A 1 76 ? -8.192 16.187 -10.060 1.00 90.88 76 GLU A CA 1
ATOM 612 C C . GLU A 1 76 ? -8.402 17.165 -8.902 1.00 90.88 76 GLU A C 1
ATOM 614 O O . GLU A 1 76 ? -7.813 18.251 -8.895 1.00 90.88 76 GLU A O 1
ATOM 619 N N . LEU A 1 77 ? -9.155 16.756 -7.873 1.00 92.31 77 LEU A N 1
ATOM 620 C CA . LEU A 1 77 ? -9.368 17.553 -6.661 1.00 92.31 77 LEU A CA 1
ATOM 621 C C . LEU A 1 77 ? -8.039 17.917 -5.986 1.00 92.31 77 LEU A C 1
ATOM 623 O O . LEU A 1 77 ? -7.826 19.072 -5.603 1.00 92.31 77 LEU A O 1
ATOM 627 N N . TYR A 1 78 ? -7.110 16.962 -5.894 1.00 91.31 78 TYR A N 1
ATOM 628 C CA . TYR A 1 78 ? -5.780 17.198 -5.340 1.00 91.31 78 TYR A CA 1
ATOM 629 C C . TYR A 1 78 ? -4.957 18.161 -6.205 1.00 91.31 78 TYR A C 1
ATOM 631 O O . TYR A 1 78 ? -4.340 19.091 -5.686 1.00 91.31 78 TYR A O 1
ATOM 639 N N . THR A 1 79 ? -5.004 18.016 -7.530 1.00 91.50 79 THR A N 1
ATOM 640 C CA . THR A 1 79 ? -4.340 18.943 -8.462 1.00 91.50 79 THR A CA 1
ATOM 641 C C . THR A 1 79 ? -4.850 20.375 -8.290 1.00 91.50 79 THR A C 1
ATOM 643 O O . THR A 1 79 ? -4.057 21.317 -8.222 1.00 91.50 79 THR A O 1
ATOM 646 N N . VAL A 1 80 ? -6.167 20.559 -8.168 1.00 94.00 80 VAL A N 1
ATOM 647 C CA . VAL A 1 80 ? -6.775 21.872 -7.901 1.00 94.00 80 VAL A CA 1
ATOM 648 C C . VAL A 1 80 ? -6.313 22.425 -6.549 1.00 94.00 80 VAL A C 1
ATOM 650 O O . VAL A 1 80 ? -5.971 23.606 -6.449 1.00 94.00 80 VAL A O 1
ATOM 653 N N . TYR A 1 81 ? -6.259 21.584 -5.513 1.00 93.19 81 TYR A N 1
ATOM 654 C CA . TYR A 1 81 ? -5.775 21.959 -4.183 1.00 93.19 81 TYR A CA 1
ATOM 655 C C . TYR A 1 81 ? -4.316 22.449 -4.196 1.00 93.19 81 TYR A C 1
ATOM 657 O O . TYR A 1 81 ? -4.011 23.450 -3.537 1.00 93.19 81 TYR A O 1
ATOM 665 N N . LEU A 1 82 ? -3.436 21.774 -4.947 1.00 93.81 82 LEU A N 1
ATOM 666 C CA . LEU A 1 82 ? -2.021 22.136 -5.087 1.00 93.81 82 LEU A CA 1
ATOM 667 C C . LEU A 1 82 ? -1.837 23.446 -5.858 1.00 93.81 82 LEU A C 1
ATOM 669 O O . LEU A 1 82 ? -1.119 24.332 -5.391 1.00 93.81 82 LEU A O 1
ATOM 673 N N . LYS A 1 83 ? -2.553 23.614 -6.981 1.00 95.25 83 LYS A N 1
ATOM 674 C CA . LYS A 1 83 ? -2.529 24.850 -7.782 1.00 95.25 83 LYS A CA 1
ATOM 675 C C . LYS A 1 83 ? -2.902 26.074 -6.950 1.00 95.25 83 LYS A C 1
ATOM 677 O O . LYS A 1 83 ? -2.202 27.077 -6.999 1.00 95.25 83 LYS A O 1
ATOM 682 N N . LYS A 1 84 ? -3.947 25.975 -6.118 1.00 96.62 84 LYS A N 1
ATOM 683 C CA . LYS A 1 84 ? -4.368 27.060 -5.209 1.00 96.62 84 LYS A CA 1
ATOM 684 C C . LYS A 1 84 ? -3.295 27.470 -4.189 1.00 96.62 84 LYS A C 1
ATOM 686 O O . LYS A 1 84 ? -3.403 28.544 -3.610 1.00 96.62 84 LYS A O 1
ATOM 691 N N . ARG A 1 85 ? -2.293 26.621 -3.942 1.00 95.88 85 ARG A N 1
ATOM 692 C CA . ARG A 1 85 ? -1.194 26.854 -2.989 1.00 95.88 85 ARG A CA 1
ATOM 693 C C . ARG A 1 85 ? 0.150 27.110 -3.664 1.00 95.88 85 ARG A C 1
ATOM 695 O O . ARG A 1 85 ? 1.158 27.153 -2.969 1.00 95.88 85 ARG A O 1
ATOM 702 N N . ASN A 1 86 ? 0.174 27.265 -4.989 1.00 95.69 86 ASN A N 1
ATOM 703 C CA . ASN A 1 86 ? 1.404 27.391 -5.774 1.00 95.69 86 ASN A CA 1
ATOM 704 C C . ASN A 1 86 ? 2.391 26.233 -5.534 1.00 95.69 86 ASN A C 1
ATOM 706 O O . ASN A 1 86 ? 3.604 26.421 -5.581 1.00 95.69 86 ASN A O 1
ATOM 710 N N . ILE A 1 87 ? 1.875 25.026 -5.274 1.00 93.56 87 ILE A N 1
ATOM 711 C CA . ILE A 1 87 ? 2.690 23.816 -5.150 1.00 93.56 87 ILE A CA 1
ATOM 712 C C . ILE A 1 87 ? 2.713 23.129 -6.514 1.00 93.56 87 ILE A C 1
ATOM 714 O O . ILE A 1 87 ? 1.671 22.737 -7.038 1.00 93.56 87 ILE A O 1
ATOM 718 N N . THR A 1 88 ? 3.904 22.986 -7.087 1.00 84.62 88 THR A N 1
ATOM 719 C CA . THR A 1 88 ? 4.116 22.382 -8.413 1.00 84.62 88 THR A CA 1
ATOM 720 C C . THR A 1 88 ? 4.458 20.896 -8.342 1.00 84.62 88 THR A C 1
ATOM 722 O O . THR A 1 88 ? 4.236 20.168 -9.307 1.00 84.62 88 THR A O 1
ATOM 725 N N . THR A 1 89 ? 4.948 20.423 -7.197 1.00 80.38 89 THR A N 1
ATOM 726 C CA . THR A 1 89 ? 5.342 19.025 -7.004 1.00 80.38 89 THR A CA 1
ATOM 727 C C . THR A 1 89 ? 4.167 18.192 -6.500 1.00 80.38 89 THR A C 1
ATOM 729 O O . THR A 1 89 ? 3.629 18.444 -5.421 1.00 80.38 89 THR A O 1
ATOM 732 N N . LYS A 1 90 ? 3.789 17.158 -7.258 1.00 75.88 90 LYS A N 1
ATOM 733 C CA . LYS A 1 90 ? 2.830 16.135 -6.820 1.00 75.88 90 LYS A CA 1
ATOM 734 C C . LYS A 1 90 ? 3.584 15.012 -6.109 1.00 75.88 90 LYS A C 1
ATOM 736 O O . LYS A 1 90 ? 4.590 14.532 -6.618 1.00 75.88 90 LYS A O 1
ATOM 741 N N . THR A 1 91 ? 3.092 14.576 -4.952 1.00 77.12 91 THR A N 1
ATOM 742 C CA . THR A 1 91 ? 3.637 13.396 -4.270 1.00 77.12 91 THR A CA 1
ATOM 743 C C . THR A 1 91 ? 2.971 12.112 -4.764 1.00 77.12 91 THR A C 1
ATOM 745 O O . THR A 1 91 ? 1.751 12.067 -4.938 1.00 77.12 91 THR A O 1
ATOM 748 N N . GLU A 1 92 ? 3.758 11.056 -4.963 1.00 72.44 92 GLU A N 1
ATOM 749 C CA . GLU A 1 92 ? 3.266 9.745 -5.411 1.00 72.44 92 GLU A CA 1
ATOM 750 C C . GLU A 1 92 ? 2.588 8.944 -4.290 1.00 72.44 92 GLU A C 1
ATOM 752 O O . GLU A 1 92 ? 1.852 8.000 -4.558 1.00 72.44 92 GLU A O 1
ATOM 757 N N . ILE A 1 93 ? 2.770 9.337 -3.024 1.00 79.12 93 ILE A N 1
ATOM 758 C CA . ILE A 1 93 ? 2.183 8.633 -1.871 1.00 79.12 93 ILE A CA 1
ATOM 759 C C . ILE A 1 93 ? 0.767 9.108 -1.516 1.00 79.12 93 ILE A C 1
ATOM 761 O O . ILE A 1 93 ? 0.176 8.592 -0.570 1.00 79.12 93 ILE A O 1
ATOM 765 N N . ILE A 1 94 ? 0.204 10.074 -2.256 1.00 85.38 94 ILE A N 1
ATOM 766 C CA . ILE A 1 94 ? -1.096 10.685 -1.931 1.00 85.38 94 ILE A CA 1
ATOM 767 C C . ILE A 1 94 ? -2.223 9.655 -1.829 1.00 85.38 94 ILE A C 1
ATOM 769 O O . ILE A 1 94 ? -3.027 9.727 -0.905 1.00 85.38 94 ILE A O 1
ATOM 773 N N . SER A 1 95 ? -2.243 8.670 -2.726 1.00 86.31 95 SER A N 1
ATOM 774 C CA . SER A 1 95 ? -3.260 7.617 -2.756 1.00 86.31 95 SER A CA 1
ATOM 775 C C . SER A 1 95 ? -3.224 6.759 -1.489 1.00 86.31 95 SER A C 1
ATOM 777 O O . SER A 1 95 ? -4.253 6.527 -0.859 1.00 86.31 95 SER A O 1
ATOM 779 N N . ARG A 1 96 ? -2.024 6.376 -1.037 1.00 86.81 96 ARG A N 1
ATOM 780 C CA . ARG A 1 96 ? -1.826 5.617 0.207 1.00 86.81 96 ARG A CA 1
ATOM 781 C C . ARG A 1 96 ? -2.188 6.438 1.437 1.00 86.81 96 ARG A C 1
ATOM 783 O O . ARG A 1 96 ? -2.799 5.902 2.355 1.00 86.81 96 ARG A O 1
ATOM 790 N N . THR A 1 97 ? -1.829 7.719 1.460 1.00 90.81 97 THR A N 1
ATOM 791 C CA . THR A 1 97 ? -2.170 8.617 2.570 1.00 90.81 97 THR A CA 1
ATOM 792 C C . THR A 1 97 ? -3.678 8.830 2.664 1.00 90.81 97 THR A C 1
ATOM 794 O O . THR A 1 97 ? -4.230 8.772 3.760 1.00 90.81 97 THR A O 1
ATOM 797 N N . PHE A 1 98 ? -4.353 9.024 1.528 1.00 92.62 98 PHE A N 1
ATOM 798 C CA . PHE A 1 98 ? -5.809 9.138 1.466 1.00 92.62 98 PHE A CA 1
ATOM 799 C C . PHE A 1 98 ? -6.481 7.887 2.046 1.00 92.62 98 PHE A C 1
ATOM 801 O O . PHE A 1 98 ? -7.315 7.988 2.946 1.00 92.62 98 PHE A O 1
ATOM 808 N N . ASP A 1 99 ? -6.048 6.707 1.604 1.00 93.44 99 ASP A N 1
ATOM 809 C CA . ASP A 1 99 ? -6.603 5.434 2.065 1.00 93.44 99 ASP A CA 1
ATOM 810 C C . ASP A 1 99 ? -6.299 5.153 3.538 1.00 93.44 99 ASP A C 1
ATOM 812 O O . ASP A 1 99 ? -7.145 4.611 4.243 1.00 93.44 99 ASP A O 1
ATOM 816 N N . ALA A 1 100 ? -5.127 5.554 4.037 1.00 95.12 100 ALA A N 1
ATOM 817 C CA . ALA A 1 100 ? -4.767 5.398 5.444 1.00 95.12 100 ALA A CA 1
ATOM 818 C C . ALA A 1 100 ? -5.666 6.232 6.371 1.00 95.12 100 ALA A C 1
ATOM 820 O O . ALA A 1 100 ? -6.054 5.760 7.443 1.00 95.12 100 ALA A O 1
ATOM 821 N N . VAL A 1 101 ? -6.031 7.451 5.960 1.00 96.94 101 VAL A N 1
ATOM 822 C CA . VAL A 1 101 ? -6.965 8.298 6.718 1.00 96.94 101 VAL A CA 1
ATOM 823 C C . VAL A 1 101 ? -8.356 7.667 6.746 1.00 96.94 101 VAL A C 1
ATOM 825 O O . VAL A 1 101 ? -8.947 7.559 7.820 1.00 96.94 101 VAL A O 1
ATOM 828 N N . TRP A 1 102 ? -8.852 7.180 5.605 1.00 97.31 102 TRP A N 1
ATOM 829 C CA . TRP A 1 102 ? -10.136 6.472 5.545 1.00 97.31 102 TRP A CA 1
ATOM 830 C C . TRP A 1 102 ? -10.143 5.191 6.374 1.00 97.31 102 TRP A C 1
ATOM 832 O O . TRP A 1 102 ? -11.065 4.987 7.161 1.00 97.31 102 TRP A O 1
ATOM 842 N N . ALA A 1 103 ? -9.095 4.372 6.280 1.00 97.25 103 ALA A N 1
ATOM 843 C CA . ALA A 1 103 ? -8.958 3.167 7.092 1.00 97.25 103 ALA A CA 1
ATOM 844 C C . ALA A 1 103 ? -8.972 3.497 8.592 1.00 97.25 103 ALA A C 1
ATOM 846 O O . ALA A 1 103 ? -9.642 2.822 9.370 1.00 97.25 103 ALA A O 1
ATOM 847 N N . SER A 1 104 ? -8.287 4.571 8.995 1.00 97.19 104 SER A N 1
ATOM 848 C CA . SER A 1 104 ? -8.280 5.033 10.387 1.00 97.19 104 SER A CA 1
ATOM 849 C C . SER A 1 104 ? -9.681 5.438 10.851 1.00 97.19 104 SER A C 1
ATOM 851 O O . SER A 1 104 ? -10.115 5.017 11.921 1.00 97.19 104 SER A O 1
ATOM 853 N N . LEU A 1 105 ? -10.411 6.206 10.036 1.00 97.38 105 LEU A N 1
ATOM 854 C CA . LEU A 1 105 ? -11.777 6.631 10.343 1.00 97.38 105 LEU A CA 1
ATOM 855 C C . LEU A 1 105 ? -12.730 5.434 10.474 1.00 97.38 105 LEU A C 1
ATOM 857 O O . LEU A 1 105 ? -13.433 5.318 11.476 1.00 97.38 105 LEU A O 1
ATOM 861 N N . MET A 1 106 ? -12.712 4.522 9.500 1.00 97.69 106 MET A N 1
ATOM 862 C CA . MET A 1 106 ? -13.557 3.325 9.503 1.00 97.69 106 MET A CA 1
ATOM 863 C C . MET A 1 106 ? -13.250 2.418 10.694 1.00 97.69 106 MET A C 1
ATOM 865 O O . MET A 1 106 ? -14.162 1.908 11.341 1.00 97.69 106 MET A O 1
ATOM 869 N N . ALA A 1 107 ? -11.970 2.235 11.023 1.00 97.25 107 ALA A N 1
ATOM 870 C CA . ALA A 1 107 ? -11.581 1.437 12.174 1.00 97.25 107 ALA A CA 1
ATOM 871 C C . ALA A 1 107 ? -12.059 2.057 13.491 1.00 97.25 107 ALA A C 1
ATOM 873 O O . ALA A 1 107 ? -12.558 1.331 14.348 1.00 97.25 107 ALA A O 1
ATOM 874 N N . LEU A 1 108 ? -11.955 3.380 13.653 1.00 97.25 108 LEU A N 1
ATOM 875 C CA . LEU A 1 108 ? -12.473 4.081 14.832 1.00 97.25 108 LEU A CA 1
ATOM 876 C C . LEU A 1 108 ? -13.996 3.952 14.941 1.00 97.25 108 LEU A C 1
ATOM 878 O O . LEU A 1 108 ? -14.514 3.674 16.023 1.00 97.25 108 LEU A O 1
ATOM 882 N N . GLU A 1 109 ? -14.711 4.098 13.826 1.00 96.94 109 GLU A N 1
ATOM 883 C CA . GLU A 1 109 ? -16.163 3.933 13.787 1.00 96.94 109 GLU A CA 1
ATOM 884 C C . GLU A 1 109 ? -16.582 2.506 14.172 1.00 96.94 109 GLU A C 1
ATOM 886 O O . GLU A 1 109 ? -17.468 2.321 15.008 1.00 96.94 109 GLU A O 1
ATOM 891 N N . ASN A 1 110 ? -15.913 1.493 13.617 1.00 97.19 110 ASN A N 1
ATOM 892 C CA . ASN A 1 110 ? -16.152 0.093 13.963 1.00 97.19 110 ASN A CA 1
ATOM 893 C C . ASN A 1 110 ? -15.809 -0.191 15.425 1.00 97.19 110 ASN A C 1
ATOM 895 O O . ASN A 1 110 ? -16.587 -0.839 16.121 1.00 97.19 110 ASN A O 1
ATOM 899 N N . THR A 1 111 ? -14.705 0.368 15.922 1.00 97.31 111 THR A N 1
ATOM 900 C CA . THR A 1 111 ? -14.308 0.235 17.327 1.00 97.31 111 THR A CA 1
ATOM 901 C C . THR A 1 111 ? -15.409 0.754 18.235 1.00 97.31 111 THR A C 1
ATOM 903 O O . THR A 1 111 ? -15.844 0.032 19.124 1.00 97.31 111 THR A O 1
ATOM 906 N N . LYS A 1 112 ? -15.939 1.955 17.968 1.00 96.38 112 LYS A N 1
ATOM 907 C CA . LYS A 1 112 ? -17.041 2.528 18.749 1.00 96.38 112 LYS A CA 1
ATOM 908 C C . LYS A 1 112 ? -18.260 1.600 18.807 1.00 96.38 112 LYS A C 1
ATOM 910 O O . LYS A 1 112 ? -18.879 1.483 19.857 1.00 96.38 112 LYS A O 1
ATOM 915 N N . LYS A 1 113 ? -18.597 0.932 17.700 1.00 96.12 113 LYS A N 1
ATOM 916 C CA . LYS A 1 113 ? -19.733 -0.008 17.624 1.00 96.12 113 LYS A CA 1
ATOM 917 C C . LYS A 1 113 ? -19.481 -1.320 18.375 1.00 96.12 113 LYS A C 1
ATOM 919 O O . LYS A 1 113 ? -20.435 -1.952 18.815 1.00 96.12 113 LYS A O 1
ATOM 924 N N . LEU A 1 114 ? -18.222 -1.742 18.475 1.00 96.94 114 LEU A N 1
ATOM 925 C CA . LEU A 1 114 ? -17.816 -3.023 19.059 1.00 96.94 114 LEU A CA 1
ATOM 926 C C . LEU A 1 114 ? -17.409 -2.922 20.535 1.00 96.94 114 LEU A C 1
ATOM 928 O O . LEU A 1 114 ? -17.216 -3.950 21.189 1.00 96.94 114 LEU A O 1
ATOM 932 N N . LEU A 1 115 ? -17.261 -1.709 21.072 1.00 95.88 115 LEU A N 1
ATOM 933 C CA . LEU A 1 115 ? -16.981 -1.523 22.488 1.00 95.88 115 LEU A CA 1
ATOM 934 C C . LEU A 1 115 ? -18.173 -1.977 23.351 1.00 95.88 115 LEU A C 1
ATOM 936 O O . LEU A 1 115 ? -19.331 -1.825 22.957 1.00 95.88 115 LEU A O 1
ATOM 940 N N . PRO A 1 116 ? -17.911 -2.549 24.541 1.00 93.19 116 PRO A N 1
ATOM 941 C CA . PRO A 1 116 ? -18.974 -2.918 25.465 1.00 93.19 116 PRO A CA 1
ATOM 942 C C . PRO A 1 116 ? -19.810 -1.704 25.891 1.00 93.19 116 PRO A C 1
ATOM 944 O O . PRO A 1 116 ? -19.277 -0.595 25.960 1.00 93.19 116 PRO A O 1
ATOM 947 N N . PRO A 1 117 ? -21.078 -1.912 26.288 1.00 92.81 117 PRO A N 1
ATOM 948 C CA . PRO A 1 117 ? -21.898 -0.851 26.860 1.00 92.81 117 PRO A CA 1
ATOM 949 C C . PRO A 1 117 ? -21.186 -0.140 28.018 1.00 92.81 117 PRO A C 1
ATOM 951 O O . PRO A 1 117 ? -20.640 -0.793 28.909 1.00 92.81 117 PRO A O 1
ATOM 954 N N . GLY A 1 118 ? -21.207 1.193 28.004 1.00 91.38 118 GLY A N 1
ATOM 955 C CA . GLY A 1 118 ? -20.555 2.024 29.020 1.00 91.38 118 GLY A CA 1
ATOM 956 C C . GLY A 1 118 ? -19.043 2.198 28.847 1.00 91.38 118 GLY A C 1
ATOM 957 O O . GLY A 1 118 ? -18.416 2.736 29.752 1.00 91.38 118 GLY A O 1
ATOM 958 N N . VAL A 1 119 ? -18.463 1.750 27.725 1.00 93.50 119 VAL A N 1
ATOM 959 C CA . VAL A 1 119 ? -17.074 2.038 27.341 1.00 93.50 119 VAL A CA 1
ATOM 960 C C . VAL A 1 119 ? -17.072 2.880 26.069 1.00 93.50 119 VAL A C 1
ATOM 962 O O . VAL A 1 119 ? -17.563 2.444 25.029 1.00 93.50 119 VAL A O 1
ATOM 965 N N . GLU A 1 120 ? -16.478 4.063 26.139 1.00 94.25 120 GLU A N 1
ATOM 966 C CA . GLU A 1 120 ? -16.338 4.996 25.023 1.00 94.25 120 GLU A CA 1
ATOM 967 C C . GLU A 1 120 ? -14.892 5.025 24.507 1.00 94.25 120 GLU A C 1
ATOM 969 O O . GLU A 1 120 ? -13.938 4.671 25.202 1.00 94.25 120 GLU A O 1
ATOM 974 N N . LEU A 1 121 ? -14.693 5.513 23.278 1.00 93.69 121 LEU A N 1
ATOM 975 C CA . LEU A 1 121 ? -13.342 5.731 22.736 1.00 93.69 121 LEU A CA 1
ATOM 976 C C . LEU A 1 121 ? -12.517 6.708 23.590 1.00 93.69 121 LEU A C 1
ATOM 978 O O . LEU A 1 121 ? -11.291 6.625 23.608 1.00 93.69 121 LEU A O 1
ATOM 982 N N . THR A 1 122 ? -13.181 7.634 24.285 1.00 94.56 122 THR A N 1
ATOM 983 C CA . THR A 1 122 ? -12.547 8.617 25.174 1.00 94.56 122 THR A CA 1
ATOM 984 C C . THR A 1 122 ? -11.995 8.007 26.456 1.00 94.56 122 THR A C 1
ATOM 986 O O . THR A 1 122 ? -11.161 8.639 27.096 1.00 94.56 122 THR A O 1
ATOM 989 N N . ASP A 1 123 ? -12.389 6.778 26.799 1.00 94.75 123 ASP A N 1
ATOM 990 C CA . ASP A 1 123 ? -11.862 6.042 27.956 1.00 94.75 123 ASP A CA 1
ATOM 991 C C . ASP A 1 123 ? -10.497 5.389 27.659 1.00 94.75 123 ASP A C 1
ATOM 993 O O . ASP A 1 123 ? -10.028 4.519 28.396 1.00 94.75 123 ASP A O 1
ATOM 997 N N . PHE A 1 124 ? -9.860 5.768 26.546 1.00 93.50 124 PHE A N 1
ATOM 998 C CA . PHE A 1 124 ? -8.556 5.268 26.137 1.00 93.50 124 PHE A CA 1
ATOM 999 C C . PHE A 1 124 ? -7.474 5.568 27.181 1.00 93.50 124 PHE A C 1
ATOM 1001 O O . PHE A 1 124 ? -7.223 6.715 27.548 1.00 93.50 124 PHE A O 1
ATOM 1008 N N . ASP A 1 125 ? -6.768 4.514 27.584 1.00 90.50 125 ASP A N 1
ATOM 1009 C CA . ASP A 1 125 ? -5.617 4.567 28.478 1.00 90.50 125 ASP A CA 1
ATOM 1010 C C . ASP A 1 125 ? -4.502 3.682 27.911 1.00 90.50 125 ASP A C 1
ATOM 1012 O O . ASP A 1 125 ? -4.718 2.513 27.594 1.00 90.50 125 ASP A O 1
ATOM 1016 N N . TYR A 1 126 ? -3.280 4.213 27.842 1.00 92.12 126 TYR A N 1
ATOM 1017 C CA . TYR A 1 126 ? -2.091 3.482 27.396 1.00 92.12 126 TYR A CA 1
ATOM 1018 C C . TYR A 1 126 ? -1.779 2.237 28.240 1.00 92.12 126 TYR A C 1
ATOM 1020 O O . TYR A 1 126 ? -1.051 1.358 27.776 1.00 92.12 126 TYR A O 1
ATOM 1028 N N . LYS A 1 127 ? -2.310 2.138 29.465 1.00 93.25 127 LYS A N 1
ATOM 1029 C CA . LYS A 1 127 ? -2.159 0.951 30.321 1.00 93.25 127 LYS A CA 1
ATOM 1030 C C . LYS A 1 127 ? -3.220 -0.123 30.064 1.00 93.25 127 LYS A C 1
ATOM 1032 O O . LYS A 1 127 ? -3.009 -1.270 30.457 1.00 93.25 127 LYS A O 1
ATOM 1037 N N . ASN A 1 128 ? -4.336 0.216 29.415 1.00 83.88 128 ASN A N 1
ATOM 1038 C CA . ASN A 1 128 ? -5.438 -0.703 29.145 1.00 83.88 128 ASN A CA 1
ATOM 1039 C C . ASN A 1 128 ? -5.534 -1.021 27.649 1.00 83.88 128 ASN A C 1
ATOM 1041 O O . ASN A 1 128 ? -5.951 -0.209 26.826 1.00 83.88 128 ASN A O 1
ATOM 1045 N N . SER A 1 129 ? -5.207 -2.259 27.293 1.00 91.19 129 SER A N 1
ATOM 1046 C CA . SER A 1 129 ? -5.182 -2.696 25.901 1.00 91.19 129 SER A CA 1
ATOM 1047 C C . SER A 1 129 ? -6.558 -2.997 25.306 1.00 91.19 129 SER A C 1
ATOM 1049 O O . SER A 1 129 ? -6.617 -3.279 24.115 1.00 91.19 129 SER A O 1
ATOM 1051 N N . LYS A 1 130 ? -7.664 -2.927 26.062 1.00 92.06 130 LYS A N 1
ATOM 1052 C CA . LYS A 1 130 ? -8.991 -3.342 25.571 1.00 92.06 130 LYS A CA 1
ATOM 1053 C C . LYS A 1 130 ? -9.449 -2.542 24.349 1.00 92.06 130 LYS A C 1
ATOM 1055 O O . LYS A 1 130 ? -9.810 -3.139 23.340 1.00 92.06 130 LYS A O 1
ATOM 1060 N N . ILE A 1 131 ? -9.389 -1.210 24.410 1.00 95.50 131 ILE A N 1
ATOM 1061 C CA . ILE A 1 131 ? -9.758 -0.349 23.270 1.00 95.50 131 ILE A CA 1
ATOM 1062 C C . ILE A 1 131 ? -8.794 -0.588 22.101 1.00 95.50 131 ILE A C 1
ATOM 1064 O O . ILE A 1 131 ? -9.226 -0.739 20.962 1.00 95.50 131 ILE A O 1
ATOM 1068 N N . THR A 1 132 ? -7.495 -0.717 22.386 1.00 94.44 132 THR A N 1
ATOM 1069 C CA . THR A 1 132 ? -6.469 -1.003 21.374 1.00 94.44 132 THR A CA 1
ATOM 1070 C C . THR A 1 132 ? -6.688 -2.345 20.674 1.00 94.44 132 THR A C 1
ATOM 1072 O O . THR A 1 132 ? -6.487 -2.432 19.467 1.00 94.44 132 THR A O 1
ATOM 1075 N N . GLN A 1 133 ? -7.109 -3.387 21.393 1.00 94.25 133 GLN A N 1
ATOM 1076 C CA . GLN A 1 133 ? -7.404 -4.704 20.823 1.00 94.25 133 GLN A CA 1
ATOM 1077 C C . GLN A 1 133 ? -8.590 -4.624 19.864 1.00 94.25 133 GLN A C 1
ATOM 1079 O O . GLN A 1 133 ? -8.459 -5.018 18.709 1.00 94.25 133 GLN A O 1
ATOM 1084 N N . VAL A 1 134 ? -9.701 -4.018 20.298 1.00 96.44 134 VAL A N 1
ATOM 1085 C CA . VAL A 1 134 ? -10.881 -3.828 19.440 1.00 96.44 134 VAL A CA 1
ATOM 1086 C C . VAL A 1 134 ? -10.539 -2.973 18.213 1.00 96.44 134 VAL A C 1
ATOM 1088 O O . VAL A 1 134 ? -10.999 -3.270 17.111 1.00 96.44 134 VAL A O 1
ATOM 1091 N N . LEU A 1 135 ? -9.680 -1.960 18.364 1.00 95.56 135 LEU A N 1
ATOM 1092 C CA . LEU A 1 135 ? -9.198 -1.143 17.249 1.00 95.56 135 LEU A CA 1
ATOM 1093 C C . LEU A 1 135 ? -8.327 -1.931 16.266 1.00 95.56 135 LEU A C 1
ATOM 1095 O O . LEU A 1 135 ? -8.512 -1.815 15.056 1.00 95.56 135 LEU A O 1
ATOM 1099 N N . GLN A 1 136 ? -7.392 -2.744 16.759 1.00 94.38 136 GLN A N 1
ATOM 1100 C CA . GLN A 1 136 ? -6.558 -3.598 15.910 1.00 94.38 136 GLN A CA 1
ATOM 1101 C C . GLN A 1 136 ? -7.393 -4.627 15.149 1.00 94.38 136 GLN A C 1
ATOM 1103 O O . GLN A 1 136 ? -7.149 -4.854 13.965 1.00 94.38 136 GLN A O 1
ATOM 1108 N N . ASP A 1 137 ? -8.385 -5.224 15.803 1.00 95.00 137 ASP A N 1
ATOM 1109 C CA . ASP A 1 137 ? -9.282 -6.182 15.163 1.00 95.00 137 ASP A CA 1
ATOM 1110 C C . ASP A 1 137 ? -10.191 -5.489 14.142 1.00 95.00 137 ASP A C 1
ATOM 1112 O O . ASP A 1 137 ? -10.358 -5.992 13.030 1.00 95.00 137 ASP A O 1
ATOM 1116 N N . SER A 1 138 ? -10.661 -4.275 14.451 1.00 96.44 138 SER A N 1
ATOM 1117 C CA . SER A 1 138 ? -11.387 -3.431 13.499 1.00 96.44 138 SER A CA 1
ATOM 1118 C C . SER A 1 138 ? -10.539 -3.129 12.262 1.00 96.44 138 SER A C 1
ATOM 1120 O O . SER A 1 138 ? -11.020 -3.338 11.152 1.00 96.44 138 SER A O 1
ATOM 1122 N N . LEU A 1 139 ? -9.270 -2.729 12.427 1.00 95.56 139 LEU A N 1
ATOM 1123 C CA . LEU A 1 139 ? -8.330 -2.500 11.318 1.00 95.56 139 LEU A CA 1
ATOM 1124 C C . LEU A 1 139 ? -8.105 -3.759 10.471 1.00 95.56 139 LEU A C 1
ATOM 1126 O O . LEU A 1 139 ? -8.151 -3.689 9.246 1.00 95.56 139 LEU A O 1
ATOM 1130 N N . ARG A 1 140 ? -7.881 -4.915 11.109 1.00 93.94 140 ARG A N 1
ATOM 1131 C CA . ARG A 1 140 ? -7.663 -6.199 10.416 1.00 93.94 140 ARG A CA 1
ATOM 1132 C C . ARG A 1 140 ? -8.883 -6.666 9.627 1.00 93.94 140 ARG A C 1
ATOM 1134 O O . ARG A 1 140 ? -8.722 -7.413 8.671 1.00 93.94 140 ARG A O 1
ATOM 1141 N N . SER A 1 141 ? -10.079 -6.260 10.044 1.00 95.19 141 SER A N 1
ATOM 1142 C CA . SER A 1 141 ? -11.333 -6.620 9.377 1.00 95.19 141 SER A CA 1
ATOM 1143 C C . SER A 1 141 ? -11.680 -5.733 8.180 1.00 95.19 141 SER A C 1
ATOM 1145 O O . SER A 1 141 ? -12.640 -6.030 7.474 1.00 95.19 141 SER A O 1
ATOM 1147 N N . LEU A 1 142 ? -10.941 -4.640 7.954 1.00 96.19 142 LEU A N 1
ATOM 1148 C CA . LEU A 1 142 ? -11.246 -3.719 6.865 1.00 96.19 142 LEU A CA 1
ATOM 1149 C C . LEU A 1 142 ? -10.995 -4.364 5.497 1.00 96.19 142 LEU A C 1
ATOM 1151 O O . LEU A 1 142 ? -9.931 -4.931 5.234 1.00 96.19 142 LEU A O 1
ATOM 1155 N N . ASP A 1 143 ? -11.974 -4.195 4.616 1.00 94.44 143 ASP A N 1
ATOM 1156 C CA . ASP A 1 143 ? -11.902 -4.516 3.196 1.00 94.44 143 ASP A CA 1
ATOM 1157 C C . ASP A 1 143 ? -12.770 -3.507 2.4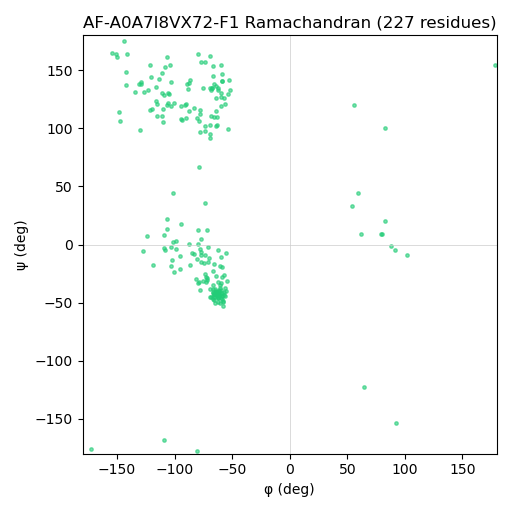37 1.00 94.44 143 ASP A C 1
ATOM 1159 O O . ASP A 1 143 ? -13.996 -3.509 2.557 1.00 94.44 143 ASP A O 1
ATOM 1163 N N . PHE A 1 144 ? -12.136 -2.564 1.742 1.00 93.38 144 PHE A N 1
ATOM 1164 C CA . PHE A 1 144 ? -12.836 -1.496 1.026 1.00 93.38 144 PHE A CA 1
ATOM 1165 C C . PHE A 1 144 ? -12.057 -1.033 -0.204 1.00 93.38 144 PHE A C 1
ATOM 1167 O O . PHE A 1 144 ? -10.850 -1.238 -0.299 1.00 93.38 144 PHE A O 1
ATOM 1174 N N . TYR A 1 145 ? -12.731 -0.367 -1.142 1.00 91.06 145 TYR A N 1
ATOM 1175 C CA . TYR A 1 145 ? -12.074 0.297 -2.271 1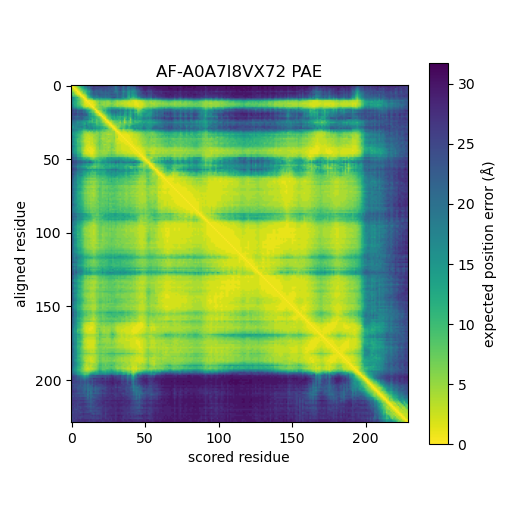.00 91.06 145 TYR A CA 1
ATOM 1176 C C . TYR A 1 145 ? -11.740 1.749 -1.920 1.00 91.06 145 TYR A C 1
ATOM 1178 O O . TYR A 1 145 ? -12.626 2.542 -1.600 1.00 91.06 145 TYR A O 1
ATOM 1186 N N . GLY A 1 146 ? -10.454 2.087 -1.961 1.00 90.62 146 GLY A N 1
ATOM 1187 C CA . GLY A 1 146 ? -9.919 3.432 -1.774 1.00 90.62 146 GLY A CA 1
ATOM 1188 C C . GLY A 1 146 ? -9.375 4.036 -3.073 1.00 90.62 146 GLY A C 1
ATOM 1189 O O . GLY A 1 146 ? -9.563 3.498 -4.162 1.00 90.62 146 GLY A O 1
ATOM 1190 N N . MET A 1 147 ? -8.650 5.149 -2.960 1.00 88.62 147 MET A N 1
ATOM 1191 C CA . MET A 1 147 ? -7.987 5.821 -4.080 1.00 88.62 147 MET A CA 1
ATOM 1192 C C . MET A 1 147 ? -6.918 4.940 -4.740 1.00 88.62 147 MET A C 1
ATOM 1194 O O . MET A 1 147 ? -6.686 5.064 -5.937 1.00 88.62 147 MET A O 1
ATOM 1198 N N . SER A 1 148 ? -6.240 4.071 -3.982 1.00 85.81 148 SER A N 1
ATOM 1199 C CA . SER A 1 148 ? -5.234 3.149 -4.530 1.00 85.81 148 SER A CA 1
ATOM 1200 C C . SER A 1 148 ? -5.784 1.759 -4.876 1.00 85.81 148 SER A C 1
ATOM 1202 O O . SER A 1 148 ? -5.000 0.821 -5.009 1.00 85.81 148 SER A O 1
ATOM 1204 N N . GLY A 1 149 ? -7.107 1.614 -5.010 1.00 86.25 149 GLY A N 1
ATOM 1205 C CA . GLY A 1 149 ? -7.780 0.336 -5.259 1.00 86.25 149 GLY A CA 1
ATOM 1206 C C . GLY A 1 149 ? -8.224 -0.351 -3.968 1.00 86.25 149 GLY A C 1
ATOM 1207 O O . GLY A 1 149 ? -8.468 0.311 -2.958 1.00 86.25 149 GLY A O 1
ATOM 1208 N N . ARG A 1 150 ? -8.342 -1.684 -3.981 1.00 89.00 150 ARG A N 1
ATOM 1209 C CA . ARG A 1 150 ? -8.751 -2.457 -2.797 1.00 89.00 150 ARG A CA 1
ATOM 1210 C C . ARG A 1 150 ? -7.737 -2.285 -1.654 1.00 89.00 150 ARG A C 1
ATOM 1212 O O . ARG A 1 150 ? -6.516 -2.332 -1.842 1.00 89.00 150 ARG A O 1
ATOM 1219 N N . VAL A 1 151 ? -8.246 -2.067 -0.450 1.00 91.56 151 VAL A N 1
ATOM 1220 C CA . VAL A 1 151 ? -7.495 -1.867 0.789 1.00 91.56 151 VAL A CA 1
ATOM 1221 C C . VAL A 1 151 ? -7.931 -2.940 1.772 1.00 91.56 151 VAL A C 1
ATOM 1223 O O . VAL A 1 151 ? -9.077 -2.965 2.209 1.00 91.56 151 VAL A O 1
ATOM 1226 N N . SER A 1 152 ? -6.994 -3.810 2.129 1.00 93.81 152 SER A N 1
ATOM 1227 C CA . SER A 1 152 ? -7.174 -4.844 3.144 1.00 93.81 152 SER A CA 1
ATOM 1228 C C . SER A 1 152 ? -5.830 -5.147 3.806 1.00 93.81 152 SER A C 1
ATOM 1230 O O . SER A 1 152 ? -4.775 -4.771 3.281 1.00 93.81 152 SER A O 1
ATOM 1232 N N . PHE A 1 153 ? -5.847 -5.806 4.963 1.00 93.31 153 PHE A N 1
ATOM 1233 C CA . PHE A 1 153 ? -4.662 -6.023 5.787 1.00 93.31 153 PHE A CA 1
ATOM 1234 C C . PHE A 1 153 ? -4.504 -7.492 6.184 1.00 93.31 153 PHE A C 1
ATOM 1236 O O . PHE A 1 153 ? -5.451 -8.175 6.562 1.00 93.31 153 PHE A O 1
ATOM 1243 N N . GLN A 1 154 ? -3.264 -7.973 6.161 1.00 89.31 154 GLN A N 1
ATOM 1244 C CA . GLN A 1 154 ? -2.882 -9.253 6.741 1.00 89.31 154 GLN A CA 1
ATOM 1245 C C . GLN A 1 154 ? -2.956 -9.198 8.271 1.00 89.31 154 GLN A C 1
ATOM 1247 O O . GLN A 1 154 ? -2.853 -8.137 8.887 1.00 89.31 154 GLN A O 1
ATOM 1252 N N . LYS A 1 155 ? -2.998 -10.372 8.914 1.00 85.50 155 LYS A N 1
ATOM 1253 C CA . LYS A 1 155 ? -2.935 -10.489 10.385 1.00 85.50 155 LYS A CA 1
ATOM 1254 C C . LYS A 1 155 ? -1.706 -9.801 10.997 1.00 85.50 155 LYS A C 1
ATOM 1256 O O . LYS A 1 155 ? -1.792 -9.286 12.111 1.00 85.50 155 LYS A O 1
ATOM 1261 N N . SER A 1 156 ? -0.590 -9.775 10.265 1.00 86.94 156 SER A N 1
ATOM 1262 C CA . SER A 1 156 ? 0.657 -9.092 10.638 1.00 86.94 156 SER A CA 1
ATOM 1263 C C . SER A 1 156 ? 0.570 -7.561 10.594 1.00 86.94 156 SER A C 1
ATOM 1265 O O . SER A 1 156 ? 1.478 -6.897 11.081 1.00 86.94 156 SER A O 1
ATOM 1267 N N . GLY A 1 157 ? -0.498 -6.997 10.020 1.00 85.88 157 GLY A N 1
ATOM 1268 C CA . GLY A 1 157 ? -0.670 -5.561 9.790 1.00 85.88 157 GLY A CA 1
ATOM 1269 C C . GLY A 1 157 ? -0.170 -5.083 8.425 1.00 85.88 157 GLY A C 1
ATOM 1270 O O . GLY A 1 157 ? -0.374 -3.922 8.079 1.00 85.88 157 GLY A O 1
ATOM 1271 N N . ASN A 1 158 ? 0.449 -5.956 7.622 1.00 88.50 158 ASN A N 1
ATOM 1272 C CA . ASN A 1 158 ? 0.859 -5.602 6.264 1.00 88.50 158 ASN A CA 1
ATOM 1273 C C . ASN A 1 158 ? -0.365 -5.382 5.380 1.00 88.50 158 ASN A C 1
ATOM 1275 O O . ASN A 1 158 ? -1.280 -6.204 5.362 1.00 88.50 158 ASN A O 1
ATOM 1279 N N . ARG A 1 159 ? -0.359 -4.306 4.598 1.00 89.31 159 ARG A N 1
ATOM 1280 C CA . ARG A 1 159 ? -1.384 -4.081 3.584 1.00 89.31 159 ARG A CA 1
ATOM 1281 C C . ARG A 1 159 ? -1.264 -5.121 2.464 1.00 89.31 159 ARG A C 1
ATOM 1283 O O . ARG A 1 159 ? -0.172 -5.351 1.949 1.00 89.31 159 ARG A O 1
ATOM 1290 N N . LEU A 1 160 ? -2.398 -5.687 2.065 1.00 89.62 160 LEU A N 1
ATOM 1291 C CA . LEU A 1 160 ? -2.536 -6.435 0.823 1.00 89.62 160 LEU A CA 1
ATOM 1292 C C . LEU A 1 160 ? -2.576 -5.459 -0.355 1.00 89.62 160 LEU A C 1
ATOM 1294 O O . LEU A 1 160 ? -3.221 -4.408 -0.310 1.00 89.62 160 LEU A O 1
ATOM 1298 N N . SER A 1 161 ? -1.824 -5.790 -1.393 1.00 85.56 161 SER A N 1
ATOM 1299 C CA . SER A 1 161 ? -1.733 -5.008 -2.620 1.00 85.56 161 SER A CA 1
ATOM 1300 C C . SER A 1 161 ? -1.336 -5.871 -3.807 1.00 85.56 161 SER A C 1
ATOM 1302 O O . SER A 1 161 ? -0.823 -6.983 -3.658 1.00 85.56 161 SER A O 1
ATOM 1304 N N . GLU A 1 162 ? -1.538 -5.326 -4.989 1.00 86.19 162 GLU A N 1
ATOM 1305 C CA . GLU A 1 162 ? -0.940 -5.853 -6.202 1.00 86.19 162 GLU A CA 1
ATOM 1306 C C . GLU A 1 162 ? 0.458 -5.251 -6.375 1.00 86.19 162 GLU A C 1
ATOM 1308 O O . GLU A 1 162 ? 0.693 -4.075 -6.075 1.00 86.19 162 GLU A O 1
ATOM 1313 N N . ILE A 1 163 ? 1.399 -6.061 -6.848 1.00 87.19 163 ILE A N 1
ATOM 1314 C CA . ILE A 1 163 ? 2.783 -5.675 -7.120 1.00 87.19 163 ILE A CA 1
ATOM 1315 C C . ILE A 1 163 ? 3.002 -5.799 -8.623 1.00 87.19 163 ILE A C 1
ATOM 1317 O O . ILE A 1 163 ? 3.025 -6.906 -9.155 1.00 87.19 163 ILE A O 1
ATOM 1321 N N . ALA A 1 164 ? 3.157 -4.666 -9.297 1.00 87.75 164 ALA A N 1
ATOM 1322 C CA . ALA A 1 164 ? 3.520 -4.607 -10.701 1.00 87.75 164 ALA A CA 1
ATOM 1323 C C . ALA A 1 164 ? 4.968 -5.065 -10.880 1.00 87.75 164 ALA A C 1
ATOM 1325 O O . ALA A 1 164 ? 5.867 -4.637 -10.149 1.00 87.75 164 ALA A O 1
ATOM 1326 N N . ILE A 1 165 ? 5.180 -5.917 -11.873 1.00 89.62 165 ILE A N 1
ATOM 1327 C CA . ILE A 1 165 ? 6.476 -6.451 -12.262 1.00 89.62 165 ILE A CA 1
ATOM 1328 C C . ILE A 1 165 ? 6.824 -5.829 -13.604 1.00 89.62 165 ILE A C 1
ATOM 1330 O O . ILE A 1 165 ? 6.142 -6.050 -14.605 1.00 89.62 165 ILE A O 1
ATOM 1334 N N . PHE A 1 166 ? 7.898 -5.058 -13.623 1.00 89.06 166 PHE A N 1
ATOM 1335 C CA . PHE A 1 166 ? 8.452 -4.469 -14.828 1.00 89.06 166 PHE A CA 1
ATOM 1336 C C . PHE A 1 166 ? 9.758 -5.155 -15.185 1.00 89.06 166 PHE A C 1
ATOM 1338 O O . PHE A 1 166 ? 10.479 -5.634 -14.311 1.00 89.06 166 PHE A O 1
ATOM 1345 N N . GLN A 1 167 ? 10.082 -5.154 -16.469 1.00 89.19 167 GLN A N 1
ATOM 1346 C CA . GLN A 1 167 ? 11.385 -5.547 -16.966 1.00 89.19 167 GLN A CA 1
ATOM 1347 C C . GLN A 1 167 ? 11.931 -4.468 -17.894 1.00 89.19 167 GLN A C 1
ATOM 1349 O O . GLN A 1 167 ? 11.208 -3.939 -18.740 1.00 89.19 167 GLN A O 1
ATOM 1354 N N . ARG A 1 168 ? 13.225 -4.178 -17.762 1.00 85.19 168 ARG A N 1
ATOM 1355 C CA . ARG A 1 168 ? 13.940 -3.295 -18.678 1.00 85.19 168 ARG A CA 1
ATOM 1356 C C . ARG A 1 168 ? 14.196 -3.999 -20.014 1.00 85.19 168 ARG A C 1
ATOM 1358 O O . ARG A 1 168 ? 15.099 -4.824 -20.112 1.00 85.19 168 ARG A O 1
ATOM 1365 N N . GLN A 1 169 ? 13.409 -3.691 -21.040 1.00 85.25 169 GLN A N 1
ATOM 1366 C CA . GLN A 1 169 ? 13.545 -4.263 -22.385 1.00 85.25 169 GLN A CA 1
ATOM 1367 C C . GLN A 1 169 ? 14.050 -3.172 -23.335 1.00 85.25 169 GLN A C 1
ATOM 1369 O O . GLN A 1 169 ? 13.333 -2.232 -23.677 1.00 85.25 169 GLN A O 1
ATOM 1374 N N . GLY A 1 170 ? 15.331 -3.243 -23.705 1.00 80.25 170 GLY A N 1
ATOM 1375 C CA . GLY A 1 170 ? 16.008 -2.126 -24.365 1.00 80.25 170 GLY A CA 1
ATOM 1376 C C . GLY A 1 170 ? 16.094 -0.906 -23.440 1.00 80.25 170 GLY A C 1
ATOM 1377 O O . GLY A 1 170 ? 16.642 -1.000 -22.344 1.00 80.25 170 GLY A O 1
ATOM 1378 N N . ILE A 1 171 ? 15.549 0.233 -23.877 1.00 77.50 171 ILE A N 1
ATOM 1379 C CA . ILE A 1 171 ? 15.522 1.491 -23.105 1.00 77.50 171 ILE A CA 1
ATOM 1380 C C . ILE A 1 171 ? 14.183 1.744 -22.395 1.00 77.50 171 ILE A C 1
ATOM 1382 O O . ILE A 1 171 ? 14.015 2.790 -21.767 1.00 77.50 171 ILE A O 1
ATOM 1386 N N . GLU A 1 172 ? 13.232 0.813 -22.480 1.00 81.56 172 GLU A N 1
ATOM 1387 C CA . GLU A 1 172 ? 11.887 0.970 -21.920 1.00 81.56 172 GLU A CA 1
ATOM 1388 C C . GLU A 1 172 ? 11.652 0.039 -20.726 1.00 81.56 172 GLU A C 1
ATOM 1390 O O . GLU A 1 172 ? 12.162 -1.083 -20.681 1.00 81.56 172 GLU A O 1
ATOM 1395 N N 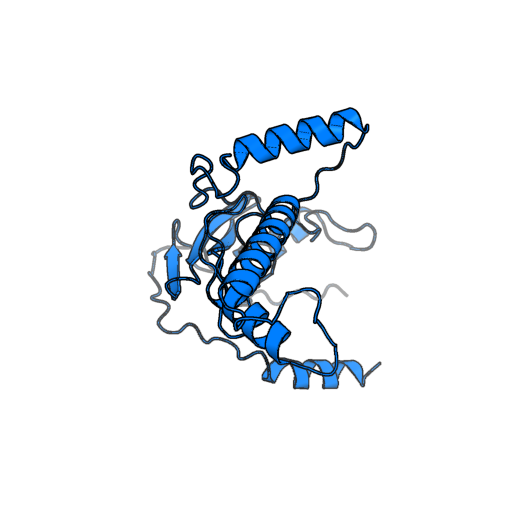. ASP A 1 173 ? 10.848 0.501 -19.764 1.00 83.31 173 ASP A N 1
ATOM 1396 C CA . ASP A 1 173 ? 10.255 -0.375 -18.751 1.00 83.31 173 ASP A CA 1
ATOM 1397 C C . ASP A 1 173 ? 8.955 -0.939 -19.270 1.00 83.31 173 ASP A C 1
ATOM 1399 O O . ASP A 1 173 ? 7.965 -0.225 -19.444 1.00 83.31 173 ASP A O 1
ATOM 1403 N N . VAL A 1 174 ? 8.949 -2.247 -19.458 1.00 86.44 174 VAL A N 1
ATOM 1404 C CA . VAL A 1 174 ? 7.771 -2.970 -19.895 1.00 86.44 174 VAL A CA 1
ATOM 1405 C C . VAL A 1 174 ? 7.145 -3.630 -18.679 1.00 86.44 174 VAL A C 1
ATOM 1407 O O . VAL A 1 174 ? 7.796 -4.412 -17.991 1.00 86.44 174 VAL A O 1
ATOM 1410 N N . GLU A 1 175 ? 5.880 -3.318 -18.401 1.00 87.75 175 GLU A N 1
ATOM 1411 C CA . GLU A 1 175 ? 5.083 -4.065 -17.425 1.00 87.75 175 GLU A CA 1
ATOM 1412 C C . GLU A 1 175 ? 4.881 -5.487 -17.967 1.00 87.75 175 GLU A C 1
ATOM 1414 O O . GLU A 1 175 ? 4.203 -5.686 -18.977 1.00 87.75 175 GLU A O 1
ATOM 1419 N N . VAL A 1 176 ? 5.531 -6.467 -17.342 1.00 91.19 176 VAL A N 1
ATOM 1420 C CA . VAL A 1 176 ? 5.538 -7.868 -17.786 1.00 91.19 176 VAL A CA 1
ATOM 1421 C C . VAL A 1 176 ? 4.563 -8.725 -16.992 1.00 91.19 176 VAL A C 1
ATOM 1423 O O . VAL A 1 176 ? 4.085 -9.729 -17.510 1.00 91.19 176 VAL A O 1
ATOM 1426 N N . GLY A 1 177 ? 4.204 -8.324 -15.774 1.00 90.88 177 GLY A N 1
ATOM 1427 C CA . GLY A 1 177 ? 3.244 -9.066 -14.970 1.00 90.88 177 GLY A CA 1
ATOM 1428 C C . GLY A 1 177 ? 2.833 -8.358 -13.691 1.00 90.88 177 GLY A C 1
ATOM 1429 O O . GLY A 1 177 ? 3.255 -7.238 -13.403 1.00 90.88 177 GLY A O 1
ATOM 1430 N N . VAL A 1 178 ? 2.018 -9.048 -12.906 1.00 89.81 178 VAL A N 1
ATOM 1431 C CA . VAL A 1 178 ? 1.520 -8.597 -11.612 1.00 89.81 178 VAL A CA 1
ATOM 1432 C C . VAL A 1 178 ? 1.453 -9.763 -10.640 1.00 89.81 178 VAL A C 1
ATOM 1434 O O . VAL A 1 178 ? 0.999 -10.853 -10.977 1.00 89.81 178 VAL A O 1
ATOM 1437 N N . TYR A 1 179 ? 1.877 -9.517 -9.407 1.00 90.25 179 TYR A N 1
ATOM 1438 C CA . TYR A 1 179 ? 1.609 -10.404 -8.286 1.00 90.25 179 TYR A CA 1
ATOM 1439 C C . TYR A 1 179 ? 0.486 -9.827 -7.421 1.00 90.25 179 TYR A C 1
ATOM 1441 O O . TYR A 1 179 ? 0.618 -8.740 -6.857 1.00 90.25 179 TYR A O 1
ATOM 1449 N N . ASN A 1 180 ? -0.614 -10.562 -7.300 1.00 88.25 180 ASN A N 1
ATOM 1450 C CA . ASN A 1 180 ? -1.765 -10.228 -6.478 1.00 88.25 180 ASN A CA 1
ATOM 1451 C C . ASN A 1 180 ? -1.641 -10.909 -5.105 1.00 88.25 180 ASN A C 1
ATOM 1453 O O . ASN A 1 180 ? -1.828 -12.119 -4.974 1.00 88.25 180 ASN A O 1
ATOM 1457 N N . SER A 1 181 ? -1.359 -10.127 -4.057 1.00 88.88 181 SER A N 1
ATOM 1458 C CA . SER A 1 181 ? -1.221 -10.676 -2.698 1.00 88.88 181 SER A CA 1
ATOM 1459 C C . SER A 1 181 ? -2.543 -11.012 -2.000 1.00 88.88 181 SER A C 1
ATOM 1461 O O . SER A 1 181 ? -2.495 -11.635 -0.940 1.00 88.88 181 SER A O 1
ATOM 1463 N N . PHE A 1 182 ? -3.699 -10.630 -2.558 1.00 86.75 182 PHE A N 1
ATOM 1464 C CA . PHE A 1 182 ? -5.005 -11.020 -2.017 1.00 86.75 182 PHE A CA 1
ATOM 1465 C C . PHE A 1 182 ? -5.246 -12.519 -2.207 1.00 86.75 182 PHE A C 1
ATOM 1467 O O . PHE A 1 182 ? -5.615 -13.205 -1.257 1.00 86.75 182 PHE A O 1
ATOM 1474 N N . ASP A 1 183 ? -4.943 -13.013 -3.407 1.00 88.50 183 ASP A N 1
ATOM 1475 C CA . ASP A 1 183 ? -5.229 -14.392 -3.817 1.00 88.50 183 ASP A CA 1
ATOM 1476 C C . ASP A 1 183 ? -3.951 -15.244 -3.944 1.00 88.50 183 ASP A C 1
ATOM 1478 O O . ASP A 1 183 ? -4.019 -16.449 -4.170 1.00 88.50 183 ASP A O 1
ATOM 1482 N N . ASN A 1 184 ? -2.775 -14.632 -3.732 1.00 88.69 184 ASN A N 1
ATOM 1483 C CA . ASN A 1 184 ? -1.454 -15.248 -3.906 1.00 88.69 184 ASN A CA 1
ATOM 1484 C C . ASN A 1 184 ? -1.234 -15.749 -5.347 1.00 88.69 184 ASN A C 1
ATOM 1486 O O . ASN A 1 184 ? -0.727 -16.849 -5.578 1.00 88.69 184 ASN A O 1
ATOM 1490 N N . GLU A 1 185 ? -1.612 -14.917 -6.319 1.00 90.88 185 GLU A N 1
ATOM 1491 C CA . GLU A 1 185 ? -1.563 -15.237 -7.746 1.00 90.88 185 GLU A CA 1
ATOM 1492 C C . GLU A 1 185 ? -0.550 -14.367 -8.492 1.00 90.88 185 GLU A C 1
ATOM 1494 O O . GLU A 1 185 ? -0.397 -13.178 -8.214 1.00 90.88 185 GLU A O 1
ATOM 1499 N N . LEU A 1 186 ? 0.135 -14.967 -9.464 1.00 91.19 186 LEU A N 1
ATOM 1500 C CA . LEU A 1 186 ? 1.057 -14.295 -10.376 1.00 91.19 186 LEU A CA 1
ATOM 1501 C C . LEU A 1 186 ? 0.506 -14.398 -11.798 1.00 91.19 186 LEU A C 1
ATOM 1503 O O . LEU A 1 186 ? 0.315 -15.500 -12.308 1.00 91.19 186 LEU A O 1
ATOM 1507 N N . GLU A 1 187 ? 0.312 -13.255 -12.443 1.00 89.25 187 GLU A N 1
ATOM 1508 C CA . GLU A 1 187 ? -0.119 -13.152 -13.834 1.00 89.25 187 GLU A CA 1
ATOM 1509 C C . GLU A 1 187 ? 0.982 -12.492 -14.670 1.00 89.25 187 GLU A C 1
ATOM 1511 O O . GLU A 1 187 ? 1.562 -11.485 -14.264 1.00 89.25 187 GLU A O 1
ATOM 1516 N N . TRP A 1 188 ? 1.262 -13.048 -15.849 1.00 90.44 188 TRP A N 1
ATOM 1517 C CA . TRP A 1 188 ? 2.178 -12.461 -16.825 1.00 90.44 188 TRP A CA 1
ATOM 1518 C C . TRP A 1 188 ? 1.379 -11.886 -17.992 1.00 90.44 188 TRP A C 1
ATOM 1520 O O . TRP A 1 188 ? 0.680 -12.620 -18.687 1.00 90.44 188 TRP A O 1
ATOM 1530 N N . PHE A 1 189 ? 1.514 -10.585 -18.232 1.00 86.75 189 PHE A N 1
ATOM 1531 C CA . PHE A 1 189 ? 0.931 -9.908 -19.393 1.00 86.75 189 PHE A CA 1
ATOM 1532 C C . PHE A 1 189 ? 1.797 -10.082 -20.640 1.00 86.75 189 PHE A C 1
ATOM 1534 O O . PHE A 1 189 ? 1.303 -10.075 -21.767 1.00 86.75 189 PHE A O 1
ATOM 1541 N N . LYS A 1 190 ? 3.112 -10.213 -20.433 1.00 86.50 190 LYS A N 1
ATOM 1542 C CA . LYS A 1 190 ? 4.113 -10.424 -21.476 1.00 86.50 190 LYS A CA 1
ATOM 1543 C C . LYS A 1 190 ? 5.179 -11.388 -20.982 1.00 86.50 190 LYS A C 1
ATOM 1545 O O . LYS A 1 190 ? 5.512 -11.405 -19.799 1.00 86.50 190 LYS A O 1
ATOM 1550 N N . SER A 1 191 ? 5.745 -12.155 -21.906 1.00 85.56 191 SER A N 1
ATOM 1551 C CA . SER A 1 191 ? 6.917 -12.977 -21.624 1.00 85.56 191 SER A CA 1
ATOM 1552 C C . SER A 1 191 ? 8.110 -12.079 -21.280 1.00 85.56 191 SER A C 1
ATOM 1554 O O . SER A 1 191 ? 8.427 -11.176 -22.061 1.00 85.56 191 SER A O 1
ATOM 1556 N N . PRO A 1 192 ? 8.771 -12.294 -20.133 1.00 85.56 192 PRO A N 1
ATOM 1557 C CA . PRO A 1 192 ? 10.052 -11.661 -19.871 1.00 85.56 192 PRO A CA 1
ATOM 1558 C C . PRO A 1 192 ? 11.131 -12.177 -20.825 1.00 85.56 192 PRO A C 1
ATOM 1560 O O . PRO A 1 192 ? 11.038 -13.303 -21.301 1.00 85.56 192 PRO A O 1
ATOM 1563 N N . ILE A 1 193 ? 12.148 -11.354 -21.069 1.00 84.56 193 ILE A N 1
ATOM 1564 C CA . ILE A 1 193 ? 13.302 -11.672 -21.916 1.00 84.56 193 ILE A CA 1
ATOM 1565 C C . ILE A 1 193 ? 14.507 -11.918 -21.013 1.00 84.56 193 ILE A C 1
ATOM 1567 O O . ILE A 1 193 ? 14.878 -11.030 -20.243 1.00 84.56 193 ILE A O 1
ATOM 1571 N N . PHE A 1 194 ? 15.123 -13.094 -21.085 1.00 80.94 194 PHE A N 1
ATOM 1572 C CA . PHE A 1 194 ? 16.333 -13.395 -20.319 1.00 80.94 194 PHE A CA 1
ATOM 1573 C C . PHE A 1 194 ? 17.592 -13.362 -21.195 1.00 80.94 194 PHE A C 1
ATOM 1575 O O . PHE A 1 194 ? 17.550 -13.599 -22.403 1.00 80.94 194 PHE A O 1
ATOM 1582 N N . LEU A 1 195 ? 18.746 -13.088 -20.573 1.00 67.94 195 LEU A N 1
ATOM 1583 C CA . LEU A 1 195 ? 20.047 -13.148 -21.247 1.00 67.94 195 LEU A CA 1
ATOM 1584 C C . LEU A 1 195 ? 20.258 -14.543 -21.863 1.00 67.94 195 LEU A C 1
ATOM 1586 O O . LEU A 1 195 ? 20.265 -15.542 -21.146 1.00 67.94 195 LEU A O 1
ATOM 1590 N N . GLY A 1 196 ? 20.449 -14.595 -23.185 1.00 60.78 196 GLY A N 1
ATOM 1591 C CA . GLY A 1 196 ? 20.631 -15.834 -23.954 1.00 60.78 196 GLY A CA 1
ATOM 1592 C C . GLY A 1 196 ? 19.398 -16.310 -24.736 1.00 60.78 196 GLY A C 1
ATOM 1593 O O . GLY A 1 196 ? 19.534 -17.202 -25.567 1.00 60.78 196 GLY A O 1
ATOM 1594 N N . GLU A 1 197 ? 18.222 -15.703 -24.542 1.00 57.72 197 GLU A N 1
ATOM 1595 C CA . GLU A 1 197 ? 17.017 -16.002 -25.342 1.00 57.72 197 GLU A CA 1
ATOM 1596 C C . GLU A 1 197 ? 16.950 -15.213 -26.665 1.00 57.72 197 GLU A C 1
ATOM 1598 O O . GLU A 1 197 ? 16.122 -15.514 -27.524 1.00 57.72 197 GLU A O 1
ATOM 1603 N N . ASP A 1 198 ? 17.869 -14.262 -26.879 1.00 47.09 198 ASP A N 1
ATOM 1604 C CA . ASP A 1 198 ? 17.975 -13.459 -28.109 1.00 47.09 198 ASP A CA 1
ATOM 1605 C C . ASP A 1 198 ? 18.476 -14.259 -29.337 1.00 47.09 198 ASP A C 1
ATOM 1607 O O . ASP A 1 198 ? 18.535 -13.728 -30.447 1.00 47.09 198 ASP A O 1
ATOM 1611 N N . THR A 1 199 ? 18.800 -15.551 -29.192 1.00 40.56 199 THR A N 1
ATOM 1612 C CA . THR A 1 199 ? 19.189 -16.416 -30.317 1.00 40.56 199 THR A CA 1
ATOM 1613 C C . THR A 1 199 ? 18.403 -17.724 -30.328 1.00 40.56 199 THR A C 1
ATOM 1615 O O . THR A 1 199 ? 18.779 -18.677 -29.661 1.00 40.56 199 THR A O 1
ATOM 1618 N N . HIS A 1 200 ? 17.359 -17.768 -31.160 1.00 39.41 200 HIS A N 1
AT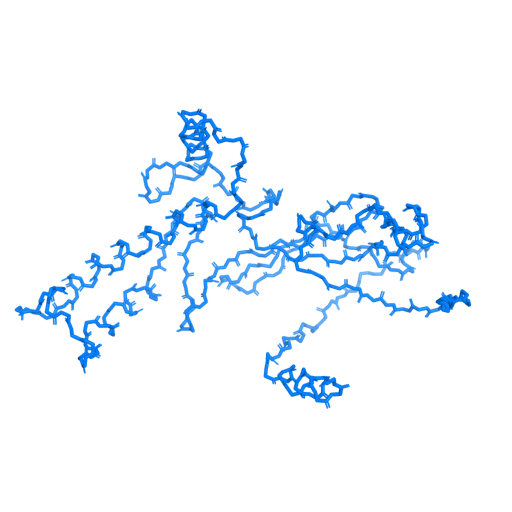OM 1619 C CA . HIS A 1 200 ? 16.652 -18.962 -31.643 1.00 39.41 200 HIS A CA 1
ATOM 1620 C C . HIS A 1 200 ? 16.065 -19.938 -30.594 1.00 39.41 200 HIS A C 1
ATOM 1622 O O . HIS A 1 200 ? 16.767 -20.659 -29.898 1.00 39.41 200 HIS A O 1
ATOM 1628 N N . ASN A 1 201 ? 14.737 -20.091 -30.680 1.00 36.25 201 ASN A N 1
ATOM 1629 C CA . ASN A 1 201 ? 13.852 -21.035 -29.983 1.00 36.25 201 ASN A CA 1
ATOM 1630 C C . ASN A 1 201 ? 13.421 -20.624 -28.570 1.00 36.25 201 ASN A C 1
ATOM 1632 O O . ASN A 1 201 ? 14.098 -20.857 -27.576 1.00 36.25 201 ASN A O 1
ATOM 1636 N N . SER A 1 202 ? 12.192 -20.107 -28.509 1.00 33.34 202 SER A N 1
ATOM 1637 C CA . SER A 1 202 ? 11.388 -19.942 -27.303 1.00 33.34 202 SER A CA 1
ATOM 1638 C C . SER A 1 202 ? 11.264 -21.266 -26.539 1.00 33.34 202 SER A C 1
ATOM 1640 O O . SER A 1 202 ? 10.432 -22.114 -26.875 1.00 33.34 202 SER A O 1
ATOM 1642 N N . LEU A 1 203 ? 12.071 -21.447 -25.499 1.00 35.12 203 LEU A N 1
ATOM 1643 C CA . LEU A 1 203 ? 11.821 -22.452 -24.476 1.00 35.12 203 LEU A CA 1
ATOM 1644 C C . LEU A 1 203 ? 11.054 -21.773 -23.345 1.00 35.12 203 LEU A C 1
ATOM 1646 O O . LEU A 1 203 ? 11.593 -20.982 -22.584 1.00 35.12 203 LEU A O 1
ATOM 1650 N N . SER A 1 204 ? 9.763 -22.080 -23.242 1.00 31.45 204 SER A N 1
ATOM 1651 C CA . SER A 1 204 ? 8.947 -21.683 -22.101 1.00 31.45 204 SER A CA 1
ATOM 1652 C C . SER A 1 204 ? 9.488 -22.354 -20.834 1.00 31.45 204 SER A C 1
ATOM 1654 O O . SER A 1 204 ? 9.244 -23.543 -20.608 1.00 31.45 204 SER A O 1
ATOM 1656 N N . TYR A 1 205 ? 10.210 -21.619 -19.993 1.00 37.22 205 TYR A N 1
ATOM 1657 C CA . TYR A 1 205 ? 10.577 -22.118 -18.672 1.00 37.22 205 TYR A CA 1
ATOM 1658 C C . TYR A 1 205 ? 9.378 -21.994 -17.726 1.00 37.22 205 TYR A C 1
ATOM 1660 O O . TYR A 1 205 ? 8.949 -20.902 -17.357 1.00 37.22 205 TYR A O 1
ATOM 1668 N N . LYS A 1 206 ? 8.825 -23.137 -17.304 1.00 29.09 206 LYS A N 1
ATOM 1669 C CA . LYS A 1 206 ? 7.919 -23.199 -16.150 1.00 29.09 206 LYS A CA 1
ATOM 1670 C C . LYS A 1 206 ? 8.733 -22.895 -14.892 1.00 29.09 206 LYS A C 1
ATOM 1672 O O . LYS A 1 206 ? 9.551 -23.713 -14.471 1.00 29.09 206 LYS A O 1
ATOM 1677 N N . ILE A 1 207 ? 8.498 -21.739 -14.275 1.00 38.56 207 ILE A N 1
ATOM 1678 C CA . ILE A 1 207 ? 9.012 -21.438 -12.935 1.00 38.56 207 ILE A CA 1
ATOM 1679 C C . ILE A 1 207 ? 8.263 -22.347 -11.952 1.00 38.56 207 ILE A C 1
ATOM 1681 O O . ILE A 1 207 ? 7.151 -22.043 -11.534 1.00 38.56 207 ILE A O 1
ATOM 1685 N N . ASN A 1 208 ? 8.849 -23.500 -11.618 1.00 27.73 208 ASN A N 1
ATOM 1686 C CA . ASN A 1 208 ? 8.212 -24.488 -10.739 1.00 27.73 208 ASN A CA 1
ATOM 1687 C C . ASN A 1 208 ? 8.343 -24.152 -9.243 1.00 27.73 208 ASN A C 1
ATOM 1689 O O . ASN A 1 208 ? 7.644 -24.755 -8.435 1.00 27.73 208 ASN A O 1
ATOM 1693 N N . HIS A 1 209 ? 9.193 -23.193 -8.856 1.00 27.64 209 HIS A N 1
ATOM 1694 C CA . HIS A 1 209 ? 9.374 -22.814 -7.453 1.00 27.64 209 HIS A CA 1
ATOM 1695 C C . HIS A 1 209 ? 9.716 -21.328 -7.295 1.00 27.64 209 HIS A C 1
ATOM 1697 O O . HIS A 1 209 ? 10.797 -20.886 -7.674 1.00 27.64 209 HIS A O 1
ATOM 1703 N N . ILE A 1 210 ? 8.810 -20.570 -6.671 1.00 34.50 210 ILE A N 1
ATOM 1704 C CA . ILE A 1 210 ? 9.129 -19.278 -6.057 1.00 34.50 210 ILE A CA 1
ATOM 1705 C C . ILE A 1 210 ? 9.521 -19.578 -4.609 1.00 34.50 210 ILE A C 1
ATOM 1707 O O . ILE A 1 210 ? 8.678 -19.951 -3.795 1.00 34.50 210 ILE A O 1
ATOM 1711 N N . TYR A 1 211 ? 10.804 -19.444 -4.275 1.00 28.27 211 TYR A N 1
ATOM 1712 C CA . TYR A 1 211 ? 11.232 -19.459 -2.880 1.00 28.27 211 TYR A CA 1
ATOM 1713 C C . TYR A 1 211 ? 10.989 -18.071 -2.287 1.00 28.27 211 TYR A C 1
ATOM 1715 O O . TYR A 1 211 ? 11.698 -17.118 -2.606 1.00 28.27 211 TYR A O 1
ATOM 1723 N N . THR A 1 212 ? 10.005 -17.944 -1.399 1.00 30.77 212 THR A N 1
ATOM 1724 C CA . THR A 1 212 ? 9.912 -16.782 -0.512 1.00 30.77 212 THR A CA 1
ATOM 1725 C C . THR A 1 212 ? 11.140 -16.771 0.393 1.00 30.77 212 THR A C 1
ATOM 1727 O O . THR A 1 212 ? 11.296 -17.634 1.260 1.00 30.77 212 THR A O 1
ATOM 1730 N N . ILE A 1 213 ? 12.045 -15.814 0.174 1.00 33.56 213 ILE A N 1
ATOM 1731 C CA . ILE A 1 213 ? 13.179 -15.588 1.070 1.00 33.56 213 ILE A CA 1
ATOM 1732 C C . ILE A 1 213 ? 12.614 -15.024 2.370 1.00 33.56 213 ILE A C 1
ATOM 1734 O O . ILE A 1 213 ? 12.244 -13.855 2.458 1.00 33.56 213 ILE A O 1
ATOM 1738 N N . ASP A 1 214 ? 12.539 -15.879 3.384 1.00 33.06 214 ASP A N 1
ATOM 1739 C CA . ASP A 1 214 ? 12.123 -15.492 4.722 1.00 33.06 214 ASP A CA 1
ATOM 1740 C C . ASP A 1 214 ? 13.081 -14.414 5.270 1.00 33.06 214 ASP A C 1
ATOM 1742 O O . ASP A 1 214 ? 14.293 -14.629 5.411 1.00 33.06 214 ASP A O 1
ATOM 1746 N N . SER A 1 215 ? 12.527 -13.234 5.567 1.00 39.47 215 SER A N 1
ATOM 1747 C CA . SER A 1 215 ? 13.223 -11.979 5.926 1.00 39.47 215 SER A CA 1
ATOM 1748 C C . SER A 1 215 ? 14.191 -12.067 7.124 1.00 39.47 215 SER A C 1
ATOM 1750 O O . SER A 1 215 ? 14.955 -11.140 7.405 1.00 39.47 215 SER A O 1
ATOM 1752 N N . ILE A 1 216 ? 14.211 -13.197 7.832 1.00 36.19 216 ILE A N 1
ATOM 1753 C CA . ILE A 1 216 ? 15.027 -13.434 9.026 1.00 36.19 216 ILE A CA 1
ATOM 1754 C C . ILE A 1 216 ? 16.487 -13.764 8.666 1.00 36.19 216 ILE A C 1
ATOM 1756 O O . ILE A 1 216 ? 17.401 -13.373 9.399 1.00 36.19 216 ILE A O 1
ATOM 1760 N N . LYS A 1 217 ? 16.759 -14.420 7.526 1.00 34.75 217 LYS A N 1
ATOM 1761 C CA . LYS A 1 217 ? 18.141 -14.801 7.158 1.00 34.75 217 LYS A CA 1
ATOM 1762 C C . LYS A 1 217 ? 19.009 -13.610 6.727 1.00 34.75 217 LYS A C 1
ATOM 1764 O O . LYS A 1 217 ? 20.214 -13.630 6.984 1.00 34.75 217 LYS A O 1
ATOM 1769 N N . GLN A 1 218 ? 18.424 -12.543 6.173 1.00 42.84 218 GLN A N 1
ATOM 1770 C CA . GLN A 1 218 ? 19.177 -11.343 5.775 1.00 42.84 218 GLN A CA 1
ATOM 1771 C C . GLN A 1 218 ? 19.665 -10.498 6.965 1.00 42.84 218 GLN A C 1
ATOM 1773 O O . GLN A 1 218 ? 20.761 -9.940 6.888 1.00 42.84 218 GLN A O 1
ATOM 1778 N N . ARG A 1 219 ? 18.956 -10.469 8.109 1.00 37.75 219 ARG A N 1
ATOM 1779 C CA . ARG A 1 219 ? 19.420 -9.711 9.295 1.00 37.75 219 ARG A CA 1
ATOM 1780 C C . ARG A 1 219 ? 20.785 -10.183 9.807 1.00 37.75 219 ARG A C 1
ATOM 1782 O O . ARG A 1 219 ? 21.577 -9.366 10.266 1.00 37.75 219 ARG A O 1
ATOM 1789 N N . LYS A 1 220 ? 21.099 -11.480 9.688 1.00 36.22 220 LYS A N 1
ATOM 1790 C CA . LYS A 1 220 ? 22.414 -12.017 10.085 1.00 36.22 220 LYS A CA 1
ATOM 1791 C C . LYS A 1 220 ? 23.541 -11.625 9.126 1.00 36.22 220 LYS A C 1
ATOM 1793 O O . LYS A 1 220 ? 24.664 -11.437 9.583 1.00 36.22 220 LYS A O 1
ATOM 1798 N N . TYR A 1 221 ? 23.255 -11.468 7.833 1.00 33.06 221 TYR A N 1
ATOM 1799 C CA . TYR A 1 221 ? 24.261 -11.059 6.847 1.00 33.06 221 TYR A CA 1
ATOM 1800 C C . TYR A 1 221 ? 24.551 -9.554 6.904 1.00 33.06 221 TYR A C 1
ATOM 1802 O O . TYR A 1 221 ? 25.717 -9.162 6.877 1.00 33.06 221 TYR A O 1
ATOM 1810 N N . ILE A 1 222 ? 23.526 -8.719 7.108 1.00 36.00 222 ILE A N 1
ATOM 1811 C CA . ILE A 1 222 ? 23.699 -7.263 7.247 1.00 36.00 222 ILE A CA 1
ATOM 1812 C C . ILE A 1 222 ? 24.463 -6.917 8.538 1.00 36.00 222 ILE A C 1
ATOM 1814 O O . ILE A 1 222 ? 25.367 -6.084 8.513 1.00 36.00 222 ILE A O 1
ATOM 1818 N N . HIS A 1 223 ? 24.212 -7.620 9.650 1.00 34.16 223 HIS A N 1
ATOM 1819 C CA . HIS A 1 223 ? 24.985 -7.413 10.884 1.00 34.16 223 HIS A CA 1
ATOM 1820 C C . HIS A 1 223 ? 26.460 -7.825 10.786 1.00 34.16 223 HIS A C 1
ATOM 1822 O O . HIS A 1 223 ? 27.273 -7.316 11.557 1.00 34.16 223 HIS A O 1
ATOM 1828 N N . LYS A 1 224 ? 26.827 -8.723 9.862 1.00 30.92 224 LYS A N 1
ATOM 1829 C CA . LYS A 1 224 ? 28.229 -9.107 9.648 1.00 30.92 224 LYS A CA 1
ATOM 1830 C C . LYS A 1 224 ? 28.984 -8.064 8.815 1.00 30.92 224 LYS A C 1
ATOM 1832 O O . LYS A 1 224 ? 30.155 -7.829 9.084 1.00 30.92 224 LYS A O 1
ATOM 1837 N N . LEU A 1 225 ? 28.306 -7.405 7.873 1.00 31.98 225 LEU A N 1
ATOM 1838 C CA . LEU A 1 225 ? 28.885 -6.340 7.043 1.00 31.98 225 LEU A CA 1
ATOM 1839 C C . LEU A 1 225 ? 29.043 -5.010 7.803 1.00 31.98 225 LEU A C 1
ATOM 1841 O O . LEU A 1 225 ? 30.021 -4.305 7.593 1.00 31.98 225 LEU A O 1
ATOM 1845 N N . LEU A 1 226 ? 28.159 -4.712 8.762 1.00 34.34 226 LEU A N 1
ATOM 1846 C CA . LEU A 1 226 ? 28.241 -3.504 9.602 1.00 34.34 226 LEU A CA 1
ATOM 1847 C C . LEU A 1 226 ? 29.254 -3.589 10.7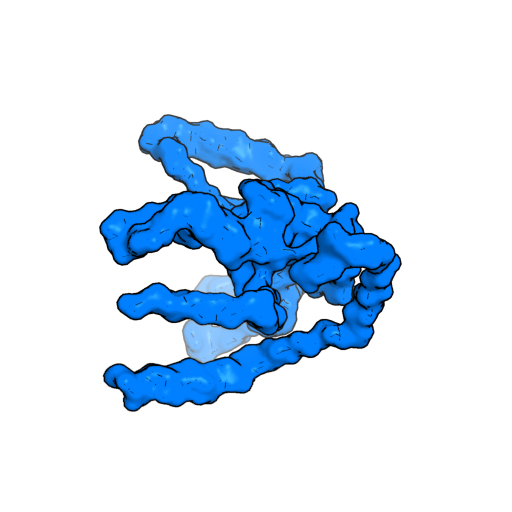62 1.00 34.34 226 LEU A C 1
ATOM 1849 O O . LEU A 1 226 ? 29.368 -2.645 11.530 1.00 34.34 226 LEU A O 1
ATOM 1853 N N . ARG A 1 227 ? 29.975 -4.709 10.922 1.00 34.84 227 ARG A N 1
ATOM 1854 C CA . ARG A 1 227 ? 31.099 -4.834 11.876 1.00 34.84 227 ARG A CA 1
ATOM 1855 C C . ARG A 1 227 ? 32.476 -4.722 11.214 1.00 34.84 227 ARG A C 1
ATOM 1857 O O . ARG A 1 227 ? 33.479 -4.897 11.898 1.00 34.84 227 ARG A O 1
ATOM 1864 N N . MET A 1 228 ? 32.528 -4.487 9.903 1.00 38.19 228 MET A N 1
ATOM 1865 C CA . MET A 1 228 ? 33.777 -4.272 9.160 1.00 38.19 228 MET A CA 1
ATOM 1866 C C . MET A 1 228 ? 33.995 -2.805 8.752 1.00 38.19 228 MET A C 1
ATOM 1868 O O . MET A 1 228 ? 34.895 -2.533 7.963 1.00 38.19 228 MET A O 1
ATOM 1872 N N . TYR A 1 229 ? 33.224 -1.878 9.330 1.00 38.03 229 TYR A N 1
ATOM 1873 C CA . TYR A 1 229 ? 33.467 -0.435 9.308 1.00 38.03 229 TYR A CA 1
ATOM 1874 C C . TYR A 1 229 ? 33.386 0.119 10.728 1.00 38.03 229 TYR A C 1
ATOM 1876 O O . TYR A 1 229 ? 32.492 -0.347 11.474 1.00 38.03 229 TYR A O 1
#

Mean predicted aligned error: 11.91 Å